Protein AF-0000000070168403 (afdb_homodimer)

Sequence (326 aa):
MIKEARKVIAIVMDIFTDVDIFKEIVEASTRGISVYLLLDESNFSHFLKMTEKQGCQVQRLRNMRVRTVKGQDYFSKSGAKFHGKMEQKFLLVDCKKVMYGTYSFMWSFEKANLSMVQIITGQLVESFDEEFRTLNPSAKDGWPKFSPAQPKASRGANKASLQMIKEARKVIAIVMDIFTDVDIFKEIVEASTRGISVYLLLDESNFSHFLKMTEKQGCQVQRLRNMRVRTVKGQDYFSKSGAKFHGKMEQKFLLVDCKKVMYGTYSFMWSFEKANLSMVQIITGQLVESFDEEFRTLNPSAKDGWPKFSPAQPKASRGANKASLQ

InterPro domains:
  IPR012461 Scaffolding anchor of CK1 domain [PF07894] (1-136)
  IPR050944 Family with sequence similarity 83 (FAM83) [PTHR16181] (1-135)

Radius of gyration: 23.11 Å; Cα contacts (8 Å, |Δi|>4): 594; chains: 2; bounding box: 69×57×54 Å

Secondary structure (DSSP, 8-state):
-GGG-SSEEEEEES-B--HHHHHHHHHHHHTT-EEEEEEEGGGHHHHHHHHHHTT--GGG-TTEEEEEE---EEE-TT--EEE--B---EEEETTTEEEEES--BSHHHHHT-B--EEEEESTTHHHHHHHHHHH-GGGGGTS--------------------/-GGG-SSEEEEEES-B--HHHHHHHHHHHHTT-EEEEEEEGGGHHHHHHHHHHTT--GGG-TTEEEEEE---EEE-TT--EEE--B---EEEETTTEEEEES--BSHHHHHT-B--EEEEESTTHHHHHHHHHHH-GGGGGTS--------------------

Structure (mmCIF, N/CA/C/O backbone):
data_AF-0000000070168403-model_v1
#
loop_
_entity.id
_entity.type
_entity.pdbx_description
1 polymer 'Protein FAM83B'
#
loop_
_atom_site.group_PDB
_atom_site.id
_atom_site.type_symbol
_atom_site.label_atom_id
_atom_site.label_alt_id
_atom_site.label_comp_id
_atom_site.label_asym_id
_atom_site.label_entity_id
_atom_site.label_seq_id
_atom_site.pdbx_PDB_ins_code
_atom_site.Cartn_x
_atom_site.Cartn_y
_atom_site.Cartn_z
_atom_site.occupancy
_atom_site.B_iso_or_equiv
_atom_site.auth_seq_id
_atom_site.auth_comp_id
_atom_site.auth_asym_id
_atom_site.auth_atom_id
_atom_site.pdbx_PDB_model_num
ATOM 1 N N . MET A 1 1 ? 9.852 -8.086 -15.859 1 92.44 1 MET A N 1
ATOM 2 C CA . MET A 1 1 ? 10.297 -8.578 -14.562 1 92.44 1 MET A CA 1
ATOM 3 C C . MET A 1 1 ? 9.945 -10.047 -14.383 1 92.44 1 MET A C 1
ATOM 5 O O . MET A 1 1 ? 10.82 -10.914 -14.469 1 92.44 1 MET A O 1
ATOM 9 N N . ILE A 1 2 ? 8.719 -10.422 -14.602 1 97.31 2 ILE A N 1
ATOM 10 C CA . ILE A 1 2 ? 8.266 -11.789 -14.398 1 97.31 2 ILE A CA 1
ATOM 11 C C . ILE A 1 2 ? 8.805 -12.68 -15.516 1 97.31 2 ILE A C 1
ATOM 13 O O . ILE A 1 2 ? 9.305 -13.781 -15.258 1 97.31 2 ILE A O 1
ATOM 17 N N . LYS A 1 3 ? 8.852 -12.156 -16.672 1 96.75 3 LYS A N 1
ATOM 18 C CA . LYS A 1 3 ? 9.273 -12.914 -17.844 1 96.75 3 LYS A CA 1
ATOM 19 C C . LYS A 1 3 ? 10.766 -13.234 -17.781 1 96.75 3 LYS A C 1
ATOM 21 O O . LYS A 1 3 ? 11.219 -14.227 -18.359 1 96.75 3 LYS A O 1
ATOM 26 N N . GLU A 1 4 ? 11.461 -12.469 -17.078 1 96.62 4 GLU A N 1
ATOM 27 C CA . GLU A 1 4 ? 12.914 -12.617 -17.047 1 96.62 4 GLU A CA 1
ATOM 28 C C . GLU A 1 4 ? 13.352 -13.531 -15.898 1 96.62 4 GLU A C 1
ATOM 30 O O . GLU A 1 4 ? 14.539 -13.844 -15.766 1 96.62 4 GLU A O 1
ATOM 35 N N . ALA A 1 5 ? 12.453 -13.891 -15.125 1 98.19 5 ALA A N 1
ATOM 36 C CA . ALA A 1 5 ? 12.773 -14.75 -13.984 1 98.19 5 ALA A CA 1
ATOM 37 C C . ALA A 1 5 ? 13.461 -16.031 -14.445 1 98.19 5 ALA A C 1
ATOM 39 O O . ALA A 1 5 ? 13.078 -16.625 -15.469 1 98.19 5 ALA A O 1
ATOM 40 N N . ARG A 1 6 ? 14.438 -16.594 -13.578 1 97.88 6 ARG A N 1
ATOM 41 C CA . ARG A 1 6 ? 15.211 -17.75 -13.969 1 97.88 6 ARG A CA 1
ATOM 42 C C . ARG A 1 6 ? 15.031 -18.891 -12.969 1 97.88 6 ARG A C 1
ATOM 44 O O . ARG A 1 6 ? 15.133 -20.062 -13.336 1 97.88 6 ARG A O 1
ATOM 51 N N . LYS A 1 7 ? 14.789 -18.547 -11.766 1 97.38 7 LYS A N 1
ATOM 52 C CA . LYS A 1 7 ? 14.727 -19.609 -10.773 1 97.38 7 LYS A CA 1
ATOM 53 C C . LYS A 1 7 ? 13.453 -19.516 -9.945 1 97.38 7 LYS A C 1
ATOM 55 O O . LYS A 1 7 ? 12.742 -20.516 -9.766 1 97.38 7 LYS A O 1
ATOM 60 N N . VAL A 1 8 ? 13.188 -18.312 -9.352 1 97.44 8 VAL A N 1
ATOM 61 C CA . VAL A 1 8 ? 12.102 -18.25 -8.383 1 97.44 8 VAL A CA 1
ATOM 62 C C . VAL A 1 8 ? 11.375 -16.906 -8.508 1 97.44 8 VAL A C 1
ATOM 64 O O . VAL A 1 8 ? 12.008 -15.867 -8.711 1 97.44 8 VAL A O 1
ATOM 67 N N . ILE A 1 9 ? 10.062 -16.922 -8.422 1 98.19 9 ILE A N 1
ATOM 68 C CA . ILE A 1 9 ? 9.188 -15.766 -8.258 1 98.19 9 ILE A CA 1
ATOM 69 C C . ILE A 1 9 ? 8.414 -15.883 -6.949 1 98.19 9 ILE A C 1
ATOM 71 O O . ILE A 1 9 ? 7.754 -16.891 -6.699 1 98.19 9 ILE A O 1
ATOM 75 N N . ALA A 1 10 ? 8.578 -14.922 -6.102 1 97.62 10 ALA A N 1
ATOM 76 C CA . ALA A 1 10 ? 7.801 -14.859 -4.863 1 97.62 10 ALA A CA 1
ATOM 77 C C . ALA A 1 10 ? 6.93 -13.602 -4.832 1 97.62 10 ALA A C 1
ATOM 79 O O . ALA A 1 10 ? 7.418 -12.492 -5.043 1 97.62 10 ALA A O 1
ATOM 80 N N . ILE A 1 11 ? 5.652 -13.828 -4.566 1 98.56 11 ILE A N 1
ATOM 81 C CA . ILE A 1 11 ? 4.707 -12.719 -4.574 1 98.56 11 ILE A CA 1
ATOM 82 C C . ILE A 1 11 ? 3.949 -12.68 -3.25 1 98.56 11 ILE A C 1
ATOM 84 O O . ILE A 1 11 ? 3.439 -13.703 -2.789 1 98.56 11 ILE A O 1
ATOM 88 N N . VAL A 1 12 ? 3.92 -11.578 -2.621 1 98.69 12 VAL A N 1
ATOM 89 C CA . VAL A 1 12 ? 3.014 -11.242 -1.526 1 98.69 12 VAL A CA 1
ATOM 90 C C . VAL A 1 12 ? 2.025 -10.172 -1.981 1 98.69 12 VAL A C 1
ATOM 92 O O . VAL A 1 12 ? 2.43 -9.102 -2.439 1 98.69 12 VAL A O 1
ATOM 95 N N . MET A 1 13 ? 0.74 -10.508 -1.882 1 98.88 13 MET A N 1
ATOM 96 C CA . MET A 1 13 ? -0.224 -9.578 -2.473 1 98.88 13 MET A CA 1
ATOM 97 C C . MET A 1 13 ? -1.545 -9.609 -1.711 1 98.88 13 MET A C 1
ATOM 99 O O . MET A 1 13 ? -2.047 -10.688 -1.374 1 98.88 13 MET A O 1
ATOM 103 N N . ASP A 1 14 ? -2.113 -8.438 -1.511 1 98.88 14 ASP A N 1
ATOM 104 C CA . ASP A 1 14 ? -3.377 -8.344 -0.784 1 98.88 14 ASP A CA 1
ATOM 105 C C . ASP A 1 14 ? -4.543 -8.82 -1.644 1 98.88 14 ASP A C 1
ATOM 107 O O . ASP A 1 14 ? -5.43 -9.531 -1.159 1 98.88 14 ASP A O 1
ATOM 111 N N . ILE A 1 15 ? -4.578 -8.359 -2.832 1 98.88 15 ILE A N 1
ATOM 112 C CA . ILE A 1 15 ? -5.582 -8.781 -3.801 1 98.88 15 ILE A CA 1
ATOM 113 C C . ILE A 1 15 ? -4.906 -9.141 -5.121 1 98.88 15 ILE A C 1
ATOM 115 O O . ILE A 1 15 ? -4.062 -8.391 -5.621 1 98.88 15 ILE A O 1
ATOM 119 N N . PHE A 1 16 ? -5.258 -10.289 -5.691 1 98.88 16 PHE A N 1
ATOM 120 C CA . PHE A 1 16 ? -4.723 -10.742 -6.973 1 98.88 16 PHE A CA 1
ATOM 121 C C . PHE A 1 16 ? -5.84 -11.25 -7.871 1 98.88 16 PHE A C 1
ATOM 123 O O . PHE A 1 16 ? -6.25 -12.414 -7.762 1 98.88 16 PHE A O 1
ATOM 130 N N . THR A 1 17 ? -6.27 -10.367 -8.758 1 98.88 17 THR A N 1
ATOM 131 C CA . THR A 1 17 ? -7.32 -10.75 -9.695 1 98.88 17 THR A CA 1
ATOM 132 C C . THR A 1 17 ? -6.953 -10.336 -11.117 1 98.88 17 THR A C 1
ATOM 134 O O . THR A 1 17 ? -7.777 -10.43 -12.023 1 98.88 17 THR A O 1
ATOM 137 N N . ASP A 1 18 ? -5.758 -9.852 -11.32 1 98.75 18 ASP A N 1
ATOM 138 C CA . ASP A 1 18 ? -5.328 -9.438 -12.656 1 98.75 18 ASP A CA 1
ATOM 139 C C . ASP A 1 18 ? -5.012 -10.648 -13.531 1 98.75 18 ASP A C 1
ATOM 141 O O . ASP A 1 18 ? -4.012 -11.336 -13.312 1 98.75 18 ASP A O 1
ATOM 145 N N . VAL A 1 19 ? -5.742 -10.805 -14.516 1 98.56 19 VAL A N 1
ATOM 146 C CA . VAL A 1 19 ? -5.66 -11.992 -15.352 1 98.56 19 VAL A CA 1
ATOM 147 C C . VAL A 1 19 ? -4.355 -11.984 -16.141 1 98.56 19 VAL A C 1
ATOM 149 O O . VAL A 1 19 ? -3.74 -13.031 -16.359 1 98.56 19 VAL A O 1
ATOM 152 N N . ASP A 1 20 ? -3.939 -10.844 -16.609 1 98.25 20 ASP A N 1
ATOM 153 C CA . ASP A 1 20 ? -2.723 -10.766 -17.406 1 98.25 20 ASP A CA 1
ATOM 154 C C . ASP A 1 20 ? -1.493 -11.141 -16.578 1 98.25 20 ASP A C 1
ATOM 156 O O . ASP A 1 20 ? -0.632 -11.891 -17.047 1 98.25 20 ASP A O 1
ATOM 160 N N . ILE A 1 21 ? -1.433 -10.648 -15.367 1 98.56 21 ILE A N 1
ATOM 161 C CA . ILE A 1 21 ? -0.323 -11 -14.484 1 98.56 21 ILE A CA 1
ATOM 162 C C . ILE A 1 21 ? -0.375 -12.484 -14.148 1 98.56 21 ILE A C 1
ATOM 164 O O . ILE A 1 21 ? 0.659 -13.156 -14.117 1 98.56 21 ILE A O 1
ATOM 168 N N . PHE A 1 22 ? -1.569 -13 -13.938 1 98.81 22 PHE A N 1
ATOM 169 C CA . PHE A 1 22 ? -1.743 -14.414 -13.625 1 98.81 22 PHE A CA 1
ATOM 170 C C . PHE A 1 22 ? -1.226 -15.281 -14.758 1 98.81 22 PHE A C 1
ATOM 172 O O . PHE A 1 22 ? -0.486 -16.234 -14.531 1 98.81 22 PHE A O 1
ATOM 179 N N . LYS A 1 23 ? -1.552 -14.891 -15.961 1 98.44 23 LYS A N 1
ATOM 180 C CA . LYS A 1 23 ? -1.087 -15.648 -17.109 1 98.44 23 LYS A CA 1
ATOM 181 C C . LYS A 1 23 ? 0.437 -15.633 -17.203 1 98.44 23 LYS A C 1
ATOM 183 O O . LYS A 1 23 ? 1.053 -16.625 -17.594 1 98.44 23 LYS A O 1
ATOM 188 N N . GLU A 1 24 ? 1.01 -14.562 -16.859 1 98.56 24 GLU A N 1
ATOM 189 C CA . GLU A 1 24 ? 2.465 -14.453 -16.891 1 98.56 24 GLU A CA 1
ATOM 190 C C . GLU A 1 24 ? 3.121 -15.398 -15.898 1 98.56 24 GLU A C 1
ATOM 192 O O . GLU A 1 24 ? 4.121 -16.047 -16.203 1 98.56 24 GLU A O 1
ATOM 197 N N . ILE A 1 25 ? 2.523 -15.477 -14.695 1 98.44 25 ILE A N 1
ATOM 198 C CA . ILE A 1 25 ? 3.189 -16.312 -13.711 1 98.44 25 ILE A CA 1
ATOM 199 C C . ILE A 1 25 ? 2.9 -17.781 -14 1 98.44 25 ILE A C 1
ATOM 201 O O . ILE A 1 25 ? 3.715 -18.656 -13.688 1 98.44 25 ILE A O 1
ATOM 205 N N . VAL A 1 26 ? 1.78 -18.094 -14.602 1 98.31 26 VAL A N 1
ATOM 206 C CA . VAL A 1 26 ? 1.498 -19.453 -15.031 1 98.31 26 VAL A CA 1
ATOM 207 C C . VAL A 1 26 ? 2.494 -19.875 -16.109 1 98.31 26 VAL A C 1
ATOM 209 O O . VAL A 1 26 ? 3.047 -20.969 -16.062 1 98.31 26 VAL A O 1
ATOM 212 N N . GLU A 1 27 ? 2.676 -18.984 -17 1 98.06 27 GLU A N 1
ATOM 213 C CA . GLU A 1 27 ? 3.654 -19.25 -18.047 1 98.06 27 GLU A CA 1
ATOM 214 C C . GLU A 1 27 ? 5.043 -19.484 -17.453 1 98.06 27 GLU A C 1
ATOM 216 O O . GLU A 1 27 ? 5.754 -20.406 -17.875 1 98.06 27 GLU A O 1
ATOM 221 N N . ALA A 1 28 ? 5.441 -18.625 -16.547 1 98.38 28 ALA A N 1
ATOM 222 C CA . ALA A 1 28 ? 6.73 -18.812 -15.891 1 98.38 28 ALA A CA 1
ATOM 223 C C . ALA A 1 28 ? 6.805 -20.188 -15.211 1 98.38 28 ALA A C 1
ATOM 225 O O . ALA A 1 28 ? 7.82 -20.875 -15.312 1 98.38 28 ALA A O 1
ATOM 226 N N . SER A 1 29 ? 5.773 -20.531 -14.586 1 97.75 29 SER A N 1
ATOM 227 C CA . SER A 1 29 ? 5.715 -21.828 -13.914 1 97.75 29 SER A CA 1
ATOM 228 C C . SER A 1 29 ? 5.895 -22.969 -14.914 1 97.75 29 SER A C 1
ATOM 230 O O . SER A 1 29 ? 6.617 -23.922 -14.641 1 97.75 29 SER A O 1
ATOM 232 N N . THR A 1 30 ? 5.285 -22.844 -16 1 96.06 30 THR A N 1
ATOM 233 C CA . THR A 1 30 ? 5.348 -23.875 -17.047 1 96.06 30 THR A CA 1
ATOM 234 C C . THR A 1 30 ? 6.758 -23.984 -17.609 1 96.06 30 THR A C 1
ATOM 236 O O . THR A 1 30 ? 7.18 -25.062 -18.016 1 96.06 30 THR A O 1
ATOM 239 N N . ARG A 1 31 ? 7.461 -22.938 -17.531 1 96.56 31 ARG A N 1
ATOM 240 C CA . ARG A 1 31 ? 8.844 -22.922 -18 1 96.56 31 ARG A CA 1
ATOM 241 C C . ARG A 1 31 ? 9.781 -23.516 -16.953 1 96.56 31 ARG A C 1
ATOM 243 O O . ARG A 1 31 ? 10.984 -23.641 -17.188 1 96.56 31 ARG A O 1
ATOM 250 N N . GLY A 1 32 ? 9.273 -23.797 -15.82 1 97.19 32 GLY A N 1
ATOM 251 C CA . GLY A 1 32 ? 10.078 -24.453 -14.805 1 97.19 32 GLY A CA 1
ATOM 252 C C . GLY A 1 32 ? 10.484 -23.531 -13.664 1 97.19 32 GLY A C 1
ATOM 253 O O . GLY A 1 32 ? 11.258 -23.922 -12.789 1 97.19 32 GLY A O 1
ATOM 254 N N . ILE A 1 33 ? 9.984 -22.328 -13.703 1 98.12 33 ILE A N 1
ATOM 255 C CA . ILE A 1 33 ? 10.281 -21.375 -12.641 1 98.12 33 ILE A CA 1
ATOM 256 C C . ILE A 1 33 ? 9.398 -21.672 -11.43 1 98.12 33 ILE A C 1
ATOM 258 O O . ILE A 1 33 ? 8.195 -21.906 -11.57 1 98.12 33 ILE A O 1
ATOM 262 N N . SER A 1 34 ? 10.008 -21.734 -10.188 1 97.38 34 SER A N 1
ATOM 263 C CA . SER A 1 34 ? 9.219 -21.891 -8.977 1 97.38 34 SER A CA 1
ATOM 264 C C . SER A 1 34 ? 8.453 -20.609 -8.648 1 97.38 34 SER A C 1
ATOM 266 O O . SER A 1 34 ? 9.047 -19.531 -8.594 1 97.38 34 SER A O 1
ATOM 268 N N . VAL A 1 35 ? 7.156 -20.734 -8.461 1 97.81 35 VAL A N 1
ATOM 269 C CA . VAL A 1 35 ? 6.316 -19.578 -8.164 1 97.81 35 VAL A CA 1
ATOM 270 C C . VAL A 1 35 ? 5.645 -19.766 -6.805 1 97.81 35 VAL A C 1
ATOM 272 O O . VAL A 1 35 ? 4.945 -20.75 -6.582 1 97.81 35 VAL A O 1
ATOM 275 N N . TYR A 1 36 ? 5.906 -18.812 -5.926 1 96.69 36 TYR A N 1
ATOM 276 C CA . TYR A 1 36 ? 5.301 -18.828 -4.598 1 96.69 36 TYR A CA 1
ATOM 277 C C . TYR A 1 36 ? 4.402 -17.609 -4.391 1 96.69 36 TYR A C 1
ATOM 279 O O . TYR A 1 36 ? 4.84 -16.469 -4.559 1 96.69 36 TYR A O 1
ATOM 287 N N . LEU A 1 37 ? 3.191 -17.922 -4.031 1 97.88 37 LEU A N 1
ATOM 288 C CA . LEU A 1 37 ? 2.223 -16.859 -3.791 1 97.88 37 LEU A CA 1
ATOM 289 C C . LEU A 1 37 ? 1.756 -16.859 -2.34 1 97.88 37 LEU A C 1
ATOM 291 O O . LEU A 1 37 ? 1.284 -17.891 -1.84 1 97.88 37 LEU A O 1
ATOM 295 N N . LEU A 1 38 ? 1.953 -15.766 -1.657 1 98.06 38 LEU A N 1
ATOM 296 C CA . LEU A 1 38 ? 1.308 -15.492 -0.379 1 98.06 38 LEU A CA 1
ATOM 297 C C . LEU A 1 38 ? 0.214 -14.438 -0.542 1 98.06 38 LEU A C 1
ATOM 299 O O . LEU A 1 38 ? 0.502 -13.281 -0.849 1 98.06 38 LEU A O 1
ATOM 303 N N . LEU A 1 39 ? -1.038 -14.867 -0.281 1 98.56 39 LEU A N 1
ATOM 304 C CA . LEU A 1 39 ? -2.17 -13.984 -0.545 1 98.56 39 LEU A CA 1
ATOM 305 C C . LEU A 1 39 ? -2.982 -13.75 0.724 1 98.56 39 LEU A C 1
ATOM 307 O O . LEU A 1 39 ? -3.07 -14.625 1.583 1 98.56 39 LEU A O 1
ATOM 311 N N . ASP A 1 40 ? -3.572 -12.586 0.834 1 98.75 40 ASP A N 1
ATOM 312 C CA . ASP A 1 40 ? -4.453 -12.305 1.963 1 98.75 40 ASP A CA 1
ATOM 313 C C . ASP A 1 40 ? -5.617 -13.289 2.014 1 98.75 40 ASP A C 1
ATOM 315 O O . ASP A 1 40 ? -6.309 -13.492 1.015 1 98.75 40 ASP A O 1
ATOM 319 N N . GLU A 1 41 ? -5.848 -13.781 3.145 1 98.25 41 GLU A N 1
ATOM 320 C CA . GLU A 1 41 ? -6.887 -14.789 3.311 1 98.25 41 GLU A CA 1
ATOM 321 C C . GLU A 1 41 ? -8.266 -14.227 2.992 1 98.25 41 GLU A C 1
ATOM 323 O O . GLU A 1 41 ? -9.086 -14.891 2.361 1 98.25 41 GLU A O 1
ATOM 328 N N . SER A 1 42 ? -8.461 -13.039 3.379 1 98.31 42 SER A N 1
ATOM 329 C CA . SER A 1 42 ? -9.789 -12.453 3.268 1 98.31 42 SER A CA 1
ATOM 330 C C . SER A 1 42 ? -10.18 -12.234 1.808 1 98.31 42 SER A C 1
ATOM 332 O O . SER A 1 42 ? -11.359 -12.156 1.479 1 98.31 42 SER A O 1
ATOM 334 N N . ASN A 1 43 ? -9.195 -12.109 0.945 1 98.69 43 ASN A N 1
ATOM 335 C CA . ASN A 1 43 ? -9.477 -11.836 -0.46 1 98.69 43 ASN A CA 1
ATOM 336 C C . ASN A 1 43 ? -9.164 -13.047 -1.338 1 98.69 43 ASN A C 1
ATOM 338 O O . ASN A 1 43 ? -9.219 -12.953 -2.566 1 98.69 43 ASN A O 1
ATOM 342 N N . PHE A 1 44 ? -8.906 -14.172 -0.75 1 98.62 44 PHE A N 1
ATOM 343 C CA . PHE A 1 44 ? -8.43 -15.344 -1.479 1 98.62 44 PHE A CA 1
ATOM 344 C C . PHE A 1 44 ? -9.508 -15.875 -2.416 1 98.62 44 PHE A C 1
ATOM 346 O O . PHE A 1 44 ? -9.203 -16.359 -3.51 1 98.62 44 PHE A O 1
ATOM 353 N N . SER A 1 45 ? -10.727 -15.758 -2.031 1 98.75 45 SER A N 1
ATOM 354 C CA . SER A 1 45 ? -11.828 -16.266 -2.844 1 98.75 45 SER A CA 1
ATOM 355 C C . SER A 1 45 ? -11.883 -15.57 -4.199 1 98.75 45 SER A C 1
ATOM 357 O O . SER A 1 45 ? -12.242 -16.188 -5.207 1 98.75 45 SER A O 1
ATOM 359 N N . HIS A 1 46 ? -11.531 -14.273 -4.191 1 98.81 46 HIS A N 1
ATOM 360 C CA . HIS A 1 46 ? -11.508 -13.555 -5.457 1 98.81 46 HIS A CA 1
ATOM 361 C C . HIS A 1 46 ? -10.453 -14.125 -6.398 1 98.81 46 HIS A C 1
ATOM 363 O O . HIS A 1 46 ? -10.68 -14.219 -7.609 1 98.81 46 HIS A O 1
ATOM 369 N N . PHE A 1 47 ? -9.297 -14.5 -5.906 1 98.88 47 PHE A N 1
ATOM 370 C CA . PHE A 1 47 ? -8.242 -15.117 -6.691 1 98.88 47 PHE A CA 1
ATOM 371 C C . PHE A 1 47 ? -8.703 -16.453 -7.258 1 98.88 47 PHE A C 1
ATOM 373 O O . PHE A 1 47 ? -8.531 -16.734 -8.445 1 98.88 47 PHE A O 1
ATOM 380 N N . LEU A 1 48 ? -9.336 -17.266 -6.402 1 98.44 48 LEU A N 1
ATOM 381 C CA . LEU A 1 48 ? -9.812 -18.578 -6.832 1 98.44 48 LEU A CA 1
ATOM 382 C C . LEU A 1 48 ? -10.844 -18.438 -7.945 1 98.44 48 LEU A C 1
ATOM 384 O O . LEU A 1 48 ? -10.781 -19.156 -8.945 1 98.44 48 LEU A O 1
ATOM 388 N N . LYS A 1 49 ? -11.781 -17.547 -7.719 1 98.56 49 LYS A N 1
ATOM 389 C CA . LYS A 1 49 ? -12.805 -17.328 -8.734 1 98.56 49 LYS A CA 1
ATOM 390 C C . LYS A 1 49 ? -12.18 -16.906 -10.062 1 98.56 49 LYS A C 1
ATOM 392 O O . LYS A 1 49 ? -12.586 -17.375 -11.125 1 98.56 49 LYS A O 1
ATOM 397 N N . MET A 1 50 ? -11.227 -16.016 -9.992 1 98.56 50 MET A N 1
ATOM 398 C CA . MET A 1 50 ? -10.539 -15.562 -11.195 1 98.56 50 MET A CA 1
ATOM 399 C C . MET A 1 50 ? -9.836 -16.719 -11.898 1 98.56 50 MET A C 1
ATOM 401 O O . MET A 1 50 ? -9.969 -16.875 -13.109 1 98.56 50 MET A O 1
ATOM 405 N N . THR A 1 51 ? -9.07 -17.5 -11.172 1 98.5 51 THR A N 1
ATOM 406 C CA . THR A 1 51 ? -8.359 -18.625 -11.773 1 98.5 51 THR A CA 1
ATOM 407 C C . THR A 1 51 ? -9.336 -19.625 -12.391 1 98.5 51 THR A C 1
ATOM 409 O O . THR A 1 51 ? -9.078 -20.156 -13.469 1 98.5 51 THR A O 1
ATOM 412 N N . GLU A 1 52 ? -10.477 -19.859 -11.742 1 97.81 52 GLU A N 1
ATOM 413 C CA . GLU A 1 52 ? -11.508 -20.766 -12.258 1 97.81 52 GLU A CA 1
ATOM 414 C C . GLU A 1 52 ? -12.07 -20.25 -13.586 1 97.81 52 GLU A C 1
ATOM 416 O O . GLU A 1 52 ? -12.266 -21.031 -14.523 1 97.81 52 GLU A O 1
ATOM 421 N N . LYS A 1 53 ? -12.305 -19.031 -13.586 1 97.94 53 LYS A N 1
ATOM 422 C CA . LYS A 1 53 ? -12.82 -18.422 -14.812 1 97.94 53 LYS A CA 1
ATOM 423 C C . LYS A 1 53 ? -11.828 -18.594 -15.969 1 97.94 53 LYS A C 1
ATOM 425 O O . LYS A 1 53 ? -12.227 -18.641 -17.125 1 97.94 53 LYS A O 1
ATOM 430 N N . GLN A 1 54 ? -10.531 -18.656 -15.633 1 97.38 54 GLN A N 1
ATOM 431 C CA . GLN A 1 54 ? -9.5 -18.859 -16.641 1 97.38 54 GLN A CA 1
ATOM 432 C C . GLN A 1 54 ? -9.312 -20.344 -16.953 1 97.38 54 GLN A C 1
ATOM 434 O O . GLN A 1 54 ? -8.477 -20.719 -17.781 1 97.38 54 GLN A O 1
ATOM 439 N N . GLY A 1 55 ? -10.07 -21.188 -16.281 1 96.69 55 GLY A N 1
ATOM 440 C CA . GLY A 1 55 ? -9.961 -22.625 -16.484 1 96.69 55 GLY A CA 1
ATOM 441 C C . GLY A 1 55 ? -8.68 -23.203 -15.922 1 96.69 55 GLY A C 1
ATOM 442 O O . GLY A 1 55 ? -8.203 -24.25 -16.375 1 96.69 55 GLY A O 1
ATOM 443 N N . CYS A 1 56 ? -8.117 -22.531 -15.062 1 96.12 56 CYS A N 1
ATOM 444 C CA . CYS A 1 56 ? -6.836 -22.969 -14.508 1 96.12 56 CYS A CA 1
ATOM 445 C C . CYS A 1 56 ? -7.02 -23.578 -13.117 1 96.12 56 CYS A C 1
ATOM 447 O O . CYS A 1 56 ? -7.676 -22.984 -12.266 1 96.12 56 CYS A O 1
ATOM 449 N N . GLN A 1 57 ? -6.434 -24.766 -12.969 1 94.81 57 GLN A N 1
ATOM 450 C CA . GLN A 1 57 ? -6.328 -25.375 -11.648 1 94.81 57 GLN A CA 1
ATOM 451 C C . GLN A 1 57 ? -4.949 -25.156 -11.039 1 94.81 57 GLN A C 1
ATOM 453 O O . GLN A 1 57 ? -4.02 -25.922 -11.289 1 94.81 57 GLN A O 1
ATOM 458 N N . VAL A 1 58 ? -4.93 -24.219 -10.211 1 94.75 58 VAL A N 1
ATOM 459 C CA . VAL A 1 58 ? -3.646 -23.781 -9.68 1 94.75 58 VAL A CA 1
ATOM 460 C C . VAL A 1 58 ? -2.971 -24.922 -8.93 1 94.75 58 VAL A C 1
ATOM 462 O O . VAL A 1 58 ? -1.743 -25.047 -8.938 1 94.75 58 VAL A O 1
ATOM 465 N N . GLN A 1 59 ? -3.74 -25.812 -8.328 1 92.06 59 GLN A N 1
ATOM 466 C CA . GLN A 1 59 ? -3.221 -26.938 -7.551 1 92.06 59 GLN A CA 1
ATOM 467 C C . GLN A 1 59 ? -2.504 -27.938 -8.445 1 92.06 59 GLN A C 1
ATOM 469 O O . GLN A 1 59 ? -1.731 -28.766 -7.953 1 92.06 59 GLN A O 1
ATOM 474 N N . ARG A 1 60 ? -2.736 -27.875 -9.703 1 94 60 ARG A N 1
ATOM 475 C CA . ARG A 1 60 ? -2.146 -28.844 -10.633 1 94 60 ARG A CA 1
ATOM 476 C C . ARG A 1 60 ? -0.834 -28.312 -11.203 1 94 60 ARG A C 1
ATOM 478 O O . ARG A 1 60 ? -0.104 -29.047 -11.867 1 94 60 ARG A O 1
ATOM 485 N N . LEU A 1 61 ? -0.605 -27.062 -10.969 1 95.19 61 LEU A N 1
ATOM 486 C CA . LEU A 1 61 ? 0.67 -26.516 -11.406 1 95.19 61 LEU A CA 1
ATOM 487 C C . LEU A 1 61 ? 1.8 -26.938 -10.477 1 95.19 61 LEU A C 1
ATOM 489 O O . LEU A 1 61 ? 1.873 -26.5 -9.336 1 95.19 61 LEU A O 1
ATOM 493 N N . ARG A 1 62 ? 2.717 -27.75 -10.977 1 95.31 62 ARG A N 1
ATOM 494 C CA . ARG A 1 62 ? 3.738 -28.406 -10.164 1 95.31 62 ARG A CA 1
ATOM 495 C C . ARG A 1 62 ? 4.684 -27.391 -9.539 1 95.31 62 ARG A C 1
ATOM 497 O O . ARG A 1 62 ? 5.184 -27.594 -8.438 1 95.31 62 ARG A O 1
ATOM 504 N N . ASN A 1 63 ? 4.914 -26.328 -10.281 1 96.88 63 ASN A N 1
ATOM 505 C CA . ASN A 1 63 ? 5.93 -25.375 -9.836 1 96.88 63 ASN A CA 1
ATOM 506 C C . ASN A 1 63 ? 5.305 -24.156 -9.172 1 96.88 63 ASN A C 1
ATOM 508 O O . ASN A 1 63 ? 5.945 -23.109 -9.055 1 96.88 63 ASN A O 1
ATOM 512 N N . MET A 1 64 ? 4.039 -24.219 -8.766 1 96.94 64 MET A N 1
ATOM 513 C CA . MET A 1 64 ? 3.377 -23.078 -8.125 1 96.94 64 MET A CA 1
ATOM 514 C C . MET A 1 64 ? 2.775 -23.5 -6.785 1 96.94 64 MET A C 1
ATOM 516 O O . MET A 1 64 ? 2.111 -24.531 -6.688 1 96.94 64 MET A O 1
ATOM 520 N N . ARG A 1 65 ? 3.08 -22.719 -5.797 1 95.38 65 ARG A N 1
ATOM 521 C CA . ARG A 1 65 ? 2.492 -22.891 -4.473 1 95.38 65 ARG A CA 1
ATOM 522 C C . ARG A 1 65 ? 1.79 -21.625 -4.012 1 95.38 65 ARG A C 1
ATOM 524 O O . ARG A 1 65 ? 2.334 -20.516 -4.145 1 95.38 65 ARG A O 1
ATOM 531 N N . VAL A 1 66 ? 0.617 -21.828 -3.523 1 96.81 66 VAL A N 1
ATOM 532 C CA . VAL A 1 66 ? -0.194 -20.703 -3.062 1 96.81 66 VAL A CA 1
ATOM 533 C C . VAL A 1 66 ? -0.59 -20.922 -1.603 1 96.81 66 VAL A C 1
ATOM 535 O O . VAL A 1 66 ? -1.087 -21.984 -1.238 1 96.81 66 VAL A O 1
ATOM 538 N N . ARG A 1 67 ? -0.339 -19.922 -0.786 1 96.12 67 ARG A N 1
ATOM 539 C CA . ARG A 1 67 ? -0.789 -19.938 0.603 1 96.12 67 ARG A CA 1
ATOM 540 C C . ARG A 1 67 ? -1.488 -18.641 0.962 1 96.12 67 ARG A C 1
ATOM 542 O O . ARG A 1 67 ? -1.251 -17.609 0.331 1 96.12 67 ARG A O 1
ATOM 549 N N . THR A 1 68 ? -2.281 -18.734 1.981 1 97.38 68 THR A N 1
ATOM 550 C CA . THR A 1 68 ? -2.947 -17.531 2.473 1 97.38 68 THR A CA 1
ATOM 551 C C . THR A 1 68 ? -2.338 -17.078 3.795 1 97.38 68 THR A C 1
ATOM 553 O O . THR A 1 68 ? -1.771 -17.891 4.535 1 97.38 68 THR A O 1
ATOM 556 N N . VAL A 1 69 ? -2.371 -15.859 4.023 1 97.69 69 VAL A N 1
ATOM 557 C CA . VAL A 1 69 ? -1.866 -15.25 5.25 1 97.69 69 VAL A CA 1
ATOM 558 C C . VAL A 1 69 ? -2.945 -14.367 5.875 1 97.69 69 VAL A C 1
ATOM 560 O O . VAL A 1 69 ? -3.654 -13.648 5.164 1 97.69 69 VAL A O 1
ATOM 563 N N . LYS A 1 70 ? -3.049 -14.453 7.168 1 97.25 70 LYS A N 1
ATOM 564 C CA . LYS A 1 70 ? -3.932 -13.602 7.957 1 97.25 70 LYS A CA 1
ATOM 565 C C . LYS A 1 70 ? -3.133 -12.602 8.789 1 97.25 70 LYS A C 1
ATOM 567 O O . LYS A 1 70 ? -1.974 -12.859 9.125 1 97.25 70 LYS A O 1
ATOM 572 N N . GLY A 1 71 ? -3.791 -11.438 9.086 1 97.38 71 GLY A N 1
ATOM 573 C CA . GLY A 1 71 ? -3.225 -10.57 10.109 1 97.38 71 GLY A CA 1
ATOM 574 C C . GLY A 1 71 ? -3.439 -11.094 11.523 1 97.38 71 GLY A C 1
ATOM 575 O O . GLY A 1 71 ? -3.738 -12.273 11.711 1 97.38 71 GLY A O 1
ATOM 576 N N . GLN A 1 72 ? -3.199 -10.211 12.453 1 96.56 72 GLN A N 1
ATOM 577 C CA . GLN A 1 72 ? -3.283 -10.562 13.859 1 96.56 72 GLN A CA 1
ATOM 578 C C . GLN A 1 72 ? -4.734 -10.734 14.305 1 96.56 72 GLN A C 1
ATOM 580 O O . GLN A 1 72 ? -5.625 -10.039 13.805 1 96.56 72 GLN A O 1
ATOM 585 N N . ASP A 1 73 ? -4.859 -11.609 15.281 1 96.31 73 ASP A N 1
ATOM 586 C CA . ASP A 1 73 ? -6.184 -11.781 15.875 1 96.31 73 ASP A CA 1
ATOM 587 C C . ASP A 1 73 ? -6.555 -10.586 16.75 1 96.31 73 ASP A C 1
ATOM 589 O O . ASP A 1 73 ? -5.688 -9.977 17.391 1 96.31 73 ASP A O 1
ATOM 593 N N . TYR A 1 74 ? -7.789 -10.258 16.672 1 94.12 74 TYR A N 1
ATOM 594 C CA . TYR A 1 74 ? -8.344 -9.266 17.578 1 94.12 74 TYR A CA 1
ATOM 595 C C . TYR A 1 74 ? -9.789 -9.609 17.938 1 94.12 74 TYR A C 1
ATOM 597 O O . TYR A 1 74 ? -10.398 -10.484 17.328 1 94.12 74 TYR A O 1
ATOM 605 N N . PHE A 1 75 ? -10.305 -9.047 19.062 1 92.62 75 PHE A N 1
ATOM 606 C CA . PHE A 1 75 ? -11.633 -9.359 19.562 1 92.62 75 PHE A CA 1
ATOM 607 C C . PHE A 1 75 ? -12.539 -8.133 19.484 1 92.62 75 PHE A C 1
ATOM 609 O O . PHE A 1 75 ? -12.102 -7.016 19.766 1 92.62 75 PHE A O 1
ATOM 616 N N . SER A 1 76 ? -13.727 -8.484 19.047 1 89.62 76 SER A N 1
ATOM 617 C CA . SER A 1 76 ? -14.727 -7.418 19.062 1 89.62 76 SER A CA 1
ATOM 618 C C . SER A 1 76 ? -15.234 -7.172 20.484 1 89.62 76 SER A C 1
ATOM 620 O O . SER A 1 76 ? -14.859 -7.879 21.422 1 89.62 76 SER A O 1
ATOM 622 N N . LYS A 1 77 ? -16.031 -6.059 20.531 1 88.38 77 LYS A N 1
ATOM 623 C CA . LYS A 1 77 ? -16.625 -5.734 21.812 1 88.38 77 LYS A CA 1
ATOM 624 C C . LYS A 1 77 ? -17.516 -6.875 22.312 1 88.38 77 LYS A C 1
ATOM 626 O O . LYS A 1 77 ? -17.609 -7.117 23.516 1 88.38 77 LYS A O 1
ATOM 631 N N . SER A 1 78 ? -18.141 -7.652 21.406 1 93.25 78 SER A N 1
ATOM 632 C CA . SER A 1 78 ? -19.016 -8.758 21.75 1 93.25 78 SER A CA 1
ATOM 633 C C . SER A 1 78 ? -18.234 -10.023 22.047 1 93.25 78 SER A C 1
ATOM 635 O O . SER A 1 78 ? -18.797 -11.055 22.422 1 93.25 78 SER A O 1
ATOM 637 N N . GLY A 1 79 ? -16.906 -9.992 21.844 1 91.5 79 GLY A N 1
ATOM 638 C CA . GLY A 1 79 ? -16.062 -11.133 22.141 1 91.5 79 GLY A CA 1
ATOM 639 C C . GLY A 1 79 ? -15.773 -12 20.922 1 91.5 79 GLY A C 1
ATOM 640 O O . GLY A 1 79 ? -15.031 -12.984 21.016 1 91.5 79 GLY A O 1
ATOM 641 N N . ALA A 1 80 ? -16.359 -11.609 19.828 1 93.94 80 ALA A N 1
ATOM 642 C CA . ALA A 1 80 ? -16.109 -12.367 18.609 1 93.94 80 ALA A CA 1
ATOM 643 C C . ALA A 1 80 ? -14.664 -12.195 18.141 1 93.94 80 ALA A C 1
ATOM 645 O O . ALA A 1 80 ? -14.117 -11.086 18.188 1 93.94 80 ALA A O 1
ATOM 646 N N . LYS A 1 81 ? -14.07 -13.258 17.734 1 94.88 81 LYS A N 1
ATOM 647 C CA . LYS A 1 81 ? -12.688 -13.25 17.266 1 94.88 81 LYS A CA 1
ATOM 648 C C . LYS A 1 81 ? -12.602 -12.906 15.789 1 94.88 81 LYS A C 1
ATOM 650 O O . LYS A 1 81 ? -13.344 -13.469 14.977 1 94.88 81 LYS A O 1
ATOM 655 N N . PHE A 1 82 ? -11.727 -11.93 15.438 1 94.38 82 PHE A N 1
ATOM 656 C CA . PHE A 1 82 ? -11.438 -11.508 14.07 1 94.38 82 PHE A CA 1
ATOM 657 C C . PHE A 1 82 ? -9.938 -11.469 13.82 1 94.38 82 PHE A C 1
ATOM 659 O O . PHE A 1 82 ? -9.141 -11.562 14.75 1 94.38 82 PHE A O 1
ATOM 666 N N . HIS A 1 83 ? -9.578 -11.484 12.641 1 97.19 83 HIS A N 1
ATOM 667 C CA . HIS A 1 83 ? -8.164 -11.305 12.32 1 97.19 83 HIS A CA 1
ATOM 668 C C . HIS A 1 83 ? -7.957 -10.141 11.359 1 97.19 83 HIS A C 1
ATOM 670 O O . HIS A 1 83 ? -8.867 -9.781 10.602 1 97.19 83 HIS A O 1
ATOM 676 N N . GLY A 1 84 ? -6.816 -9.617 11.43 1 98.06 84 GLY A N 1
ATOM 677 C CA . GLY A 1 84 ? -6.445 -8.586 10.477 1 98.06 84 GLY A CA 1
ATOM 678 C C . GLY A 1 84 ? -6.156 -9.125 9.094 1 98.06 84 GLY A C 1
ATOM 679 O O . GLY A 1 84 ? -6.254 -10.336 8.859 1 98.06 84 GLY A O 1
ATOM 680 N N . LYS A 1 85 ? -5.879 -8.227 8.227 1 98.62 85 LYS A N 1
ATOM 681 C CA . LYS A 1 85 ? -5.578 -8.562 6.84 1 98.62 85 LYS A CA 1
ATOM 682 C C . LYS A 1 85 ? -4.074 -8.516 6.578 1 98.62 85 LYS A C 1
ATOM 684 O O . LYS A 1 85 ? -3.322 -7.918 7.348 1 98.62 85 LYS A O 1
ATOM 689 N N . MET A 1 86 ? -3.627 -9.25 5.617 1 98.56 86 MET A N 1
ATOM 690 C CA . MET A 1 86 ? -2.289 -9.078 5.062 1 98.56 86 MET A CA 1
ATOM 691 C C . MET A 1 86 ? -2.293 -8.047 3.939 1 98.56 86 MET A C 1
ATOM 693 O O . MET A 1 86 ? -2.818 -8.305 2.855 1 98.56 86 MET A O 1
ATOM 697 N N . GLU A 1 87 ? -1.645 -6.852 4.215 1 98.75 87 GLU A N 1
ATOM 698 C CA . GLU A 1 87 ? -1.721 -5.707 3.312 1 98.75 87 GLU A CA 1
ATOM 699 C C . GLU A 1 87 ? -0.379 -5.453 2.633 1 98.75 87 GLU A C 1
ATOM 701 O O . GLU A 1 87 ? -0.199 -4.43 1.967 1 98.75 87 GLU A O 1
ATOM 706 N N . GLN A 1 88 ? 0.555 -6.316 2.809 1 98.44 88 GLN A N 1
ATOM 707 C CA . GLN A 1 88 ? 1.84 -6.172 2.133 1 98.44 88 GLN A CA 1
ATOM 708 C C . GLN A 1 88 ? 1.729 -6.531 0.655 1 98.44 88 GLN A C 1
ATOM 710 O O . GLN A 1 88 ? 0.876 -7.332 0.268 1 98.44 88 GLN A O 1
ATOM 715 N N . LYS A 1 89 ? 2.561 -5.891 -0.129 1 98.69 89 LYS A N 1
ATOM 716 C CA . LYS A 1 89 ? 2.568 -6.059 -1.579 1 98.69 89 LYS A CA 1
ATOM 717 C C . LYS A 1 89 ? 3.992 -6.023 -2.129 1 98.69 89 LYS A C 1
ATOM 719 O O . LYS A 1 89 ? 4.617 -4.965 -2.176 1 98.69 89 LYS A O 1
ATOM 724 N N . PHE A 1 90 ? 4.469 -7.129 -2.611 1 98.5 90 PHE A N 1
ATOM 725 C CA . PHE A 1 90 ? 5.746 -7.086 -3.314 1 98.5 90 PHE A CA 1
ATOM 726 C C . PHE A 1 90 ? 5.941 -8.336 -4.16 1 98.5 90 PHE A C 1
ATOM 728 O O . PHE A 1 90 ? 5.281 -9.352 -3.939 1 98.5 90 PHE A O 1
ATOM 735 N N . LEU A 1 91 ? 6.754 -8.234 -5.148 1 98.62 91 LEU A N 1
ATOM 736 C CA . LEU A 1 91 ? 7.191 -9.266 -6.082 1 98.62 91 LEU A CA 1
ATOM 737 C C . LEU A 1 91 ? 8.711 -9.391 -6.078 1 98.62 91 LEU A C 1
ATOM 739 O O . LEU A 1 91 ? 9.422 -8.422 -6.344 1 98.62 91 LEU A O 1
ATOM 743 N N . LEU A 1 92 ? 9.148 -10.539 -5.672 1 98 92 LEU A N 1
ATOM 744 C CA . LEU A 1 92 ? 10.57 -10.852 -5.621 1 98 92 LEU A CA 1
ATOM 745 C C . LEU A 1 92 ? 10.945 -11.852 -6.711 1 98 92 LEU A C 1
ATOM 747 O O . LEU A 1 92 ? 10.328 -12.906 -6.836 1 98 92 LEU A O 1
ATOM 751 N N . VAL A 1 93 ? 11.969 -11.492 -7.516 1 98.12 93 VAL A N 1
ATOM 752 C CA . VAL A 1 93 ? 12.414 -12.359 -8.602 1 98.12 93 VAL A CA 1
ATOM 753 C C . VAL A 1 93 ? 13.867 -12.766 -8.383 1 98.12 93 VAL A C 1
ATOM 755 O O . VAL A 1 93 ? 14.75 -11.906 -8.297 1 98.12 93 VAL A O 1
ATOM 758 N N . ASP A 1 94 ? 14.148 -14 -8.219 1 96.69 94 ASP A N 1
ATOM 759 C CA . ASP A 1 94 ? 15.461 -14.641 -8.156 1 96.69 94 ASP A CA 1
ATOM 760 C C . ASP A 1 94 ? 16.281 -14.086 -6.996 1 96.69 94 ASP A C 1
ATOM 762 O O . ASP A 1 94 ? 17.516 -14.047 -7.07 1 96.69 94 ASP A O 1
ATOM 766 N N . CYS A 1 95 ? 15.602 -13.523 -6.047 1 94 95 CYS A N 1
ATOM 767 C CA . CYS A 1 95 ? 16.25 -12.93 -4.875 1 94 95 CYS A CA 1
ATOM 768 C C . CYS A 1 95 ? 17.203 -11.82 -5.285 1 94 95 CYS A C 1
ATOM 770 O O . CYS A 1 95 ? 18.203 -11.578 -4.602 1 94 95 CYS A O 1
ATOM 772 N N . LYS A 1 96 ? 16.891 -11.258 -6.391 1 96.44 96 LYS A N 1
ATOM 773 C CA . LYS A 1 96 ? 17.797 -10.25 -6.926 1 96.44 96 LYS A CA 1
ATOM 774 C C . LYS A 1 96 ? 17.062 -8.93 -7.16 1 96.44 96 LYS A C 1
ATOM 776 O O . LYS A 1 96 ? 17.672 -7.859 -7.105 1 96.44 96 LYS A O 1
ATOM 781 N N . LYS A 1 97 ? 15.836 -9.016 -7.438 1 97.75 97 LYS A N 1
ATOM 782 C CA . LYS A 1 97 ? 15.039 -7.84 -7.781 1 97.75 97 LYS A CA 1
ATOM 783 C C . LYS A 1 97 ? 13.695 -7.855 -7.059 1 97.75 97 LYS A C 1
ATOM 785 O O . LYS A 1 97 ? 13.055 -8.906 -6.953 1 97.75 97 LYS A O 1
ATOM 790 N N . VAL A 1 98 ? 13.297 -6.676 -6.566 1 98.06 98 VAL A N 1
ATOM 791 C CA . VAL A 1 98 ? 12.008 -6.582 -5.891 1 98.06 98 VAL A CA 1
ATOM 792 C C . VAL A 1 98 ? 11.203 -5.422 -6.473 1 98.06 98 VAL A C 1
ATOM 794 O O . VAL A 1 98 ? 11.742 -4.348 -6.727 1 98.06 98 VAL A O 1
ATOM 797 N N . MET A 1 99 ? 9.969 -5.703 -6.758 1 98.19 99 MET A N 1
ATOM 798 C CA . MET A 1 99 ? 8.969 -4.676 -7.027 1 98.19 99 MET A CA 1
ATOM 799 C C . MET A 1 99 ? 8.016 -4.527 -5.848 1 98.19 99 MET A C 1
ATOM 801 O O . MET A 1 99 ? 7.434 -5.512 -5.387 1 98.19 99 MET A O 1
ATOM 805 N N . TYR A 1 100 ? 7.934 -3.314 -5.336 1 97.44 100 TYR A N 1
ATOM 806 C CA . TYR A 1 100 ? 7.047 -3.102 -4.195 1 97.44 100 TYR A CA 1
ATOM 807 C C . TYR A 1 100 ? 6.395 -1.725 -4.262 1 97.44 100 TYR A C 1
ATOM 809 O O . TYR A 1 100 ? 6.812 -0.873 -5.051 1 97.44 100 TYR A O 1
ATOM 817 N N . GLY A 1 101 ? 5.332 -1.525 -3.453 1 97.62 101 GLY A N 1
ATOM 818 C CA . GLY A 1 101 ? 4.578 -0.281 -3.414 1 97.62 101 GLY A CA 1
ATOM 819 C C . GLY A 1 101 ? 3.133 -0.47 -2.994 1 97.62 101 GLY A C 1
ATOM 820 O O . GLY A 1 101 ? 2.836 -1.295 -2.127 1 97.62 101 GLY A O 1
ATOM 821 N N . THR A 1 102 ? 2.287 0.391 -3.641 1 98.62 102 THR A N 1
ATOM 822 C CA . THR A 1 102 ? 0.885 0.361 -3.24 1 98.62 102 THR A CA 1
ATOM 823 C C . THR A 1 102 ? 0.013 -0.182 -4.367 1 98.62 102 THR A C 1
ATOM 825 O O . THR A 1 102 ? -1.207 0 -4.359 1 98.62 102 THR A O 1
ATOM 828 N N . TYR A 1 103 ? 0.655 -0.88 -5.312 1 98.56 103 TYR A N 1
ATOM 829 C CA . TYR A 1 103 ? -0.032 -1.433 -6.473 1 98.56 103 TYR A CA 1
ATOM 830 C C . TYR A 1 103 ? -0.537 -2.842 -6.188 1 98.56 103 TYR A C 1
ATOM 832 O O . TYR A 1 103 ? 0.258 -3.77 -6.02 1 98.56 103 TYR A O 1
ATOM 840 N N . SER A 1 104 ? -1.848 -3.035 -6.133 1 98.88 104 SER A N 1
ATOM 841 C CA . SER A 1 104 ? -2.43 -4.371 -6.027 1 98.88 104 SER A CA 1
ATOM 842 C C . SER A 1 104 ? -2.609 -5.004 -7.402 1 98.88 104 SER A C 1
ATOM 844 O O . SER A 1 104 ? -2.723 -4.301 -8.406 1 98.88 104 SER A O 1
ATOM 846 N N . PHE A 1 105 ? -2.604 -6.297 -7.484 1 98.81 105 PHE A N 1
ATOM 847 C CA . PHE A 1 105 ? -2.748 -6.984 -8.766 1 98.81 105 PHE A CA 1
ATOM 848 C C . PHE A 1 105 ? -4.215 -7.09 -9.156 1 98.81 105 PHE A C 1
ATOM 850 O O . PHE A 1 105 ? -4.785 -8.18 -9.156 1 98.81 105 PHE A O 1
ATOM 857 N N . MET A 1 106 ? -4.793 -5.938 -9.539 1 98.44 106 MET A N 1
ATOM 858 C CA . MET A 1 106 ? -6.172 -5.773 -9.984 1 98.44 106 MET A CA 1
ATOM 859 C C . MET A 1 106 ? -6.238 -4.898 -11.234 1 98.44 106 MET A C 1
ATOM 861 O O . MET A 1 106 ? -5.41 -4.004 -11.414 1 98.44 106 MET A O 1
ATOM 865 N N . TRP A 1 107 ? -7.27 -5.152 -11.969 1 96.88 107 TRP A N 1
ATOM 866 C CA . TRP A 1 107 ? -7.465 -4.41 -13.211 1 96.88 107 TRP A CA 1
ATOM 867 C C . TRP A 1 107 ? -7.496 -2.91 -12.953 1 96.88 107 TRP A C 1
ATOM 869 O O . TRP A 1 107 ? -6.918 -2.127 -13.711 1 96.88 107 TRP A O 1
ATOM 879 N N . SER A 1 108 ? -8.094 -2.408 -11.945 1 97.25 108 SER A N 1
ATOM 880 C CA . SER A 1 108 ? -8.297 -0.987 -11.688 1 97.25 108 SER A CA 1
ATOM 881 C C . SER A 1 108 ? -6.98 -0.277 -11.406 1 97.25 108 SER A C 1
ATOM 883 O O . SER A 1 108 ? -6.871 0.938 -11.586 1 97.25 108 SER A O 1
ATOM 885 N N . PHE A 1 109 ? -5.973 -1.008 -10.922 1 98.12 109 PHE A N 1
ATOM 886 C CA . PHE A 1 109 ? -4.684 -0.376 -10.664 1 98.12 109 PHE A CA 1
ATOM 887 C C . PHE A 1 109 ? -3.939 -0.114 -11.969 1 98.12 109 PHE A C 1
ATOM 889 O O . PHE A 1 109 ? -3.131 0.813 -12.055 1 98.12 109 PHE A O 1
ATOM 896 N N . GLU A 1 110 ? -4.207 -0.916 -12.906 1 96.19 110 GLU A N 1
ATOM 897 C CA . GLU A 1 110 ? -3.645 -0.661 -14.234 1 96.19 110 GLU A CA 1
ATOM 898 C C . GLU A 1 110 ? -4.375 0.478 -14.938 1 96.19 110 GLU A C 1
ATOM 900 O O . GLU A 1 110 ? -3.756 1.287 -15.625 1 96.19 110 GLU A O 1
ATOM 905 N N . LYS A 1 111 ? -5.652 0.619 -14.633 1 95.94 111 LYS A N 1
ATOM 906 C CA . LYS A 1 111 ? -6.473 1.445 -15.508 1 95.94 111 LYS A CA 1
ATOM 907 C C . LYS A 1 111 ? -6.852 2.76 -14.836 1 95.94 111 LYS A C 1
ATOM 909 O O . LYS A 1 111 ? -6.961 3.795 -15.492 1 95.94 111 LYS A O 1
ATOM 914 N N . ALA A 1 112 ? -7.008 2.727 -13.531 1 97.5 112 ALA A N 1
ATOM 915 C CA . ALA A 1 112 ? -7.738 3.873 -12.992 1 97.5 112 ALA A CA 1
ATOM 916 C C . ALA A 1 112 ? -7.102 4.375 -11.703 1 97.5 112 ALA A C 1
ATOM 918 O O . ALA A 1 112 ? -6.977 5.582 -11.492 1 97.5 112 ALA A O 1
ATOM 919 N N . ASN A 1 113 ? -6.707 3.451 -10.797 1 98.25 113 ASN A N 1
ATOM 920 C CA . ASN A 1 113 ? -6.211 3.855 -9.484 1 98.25 113 ASN A CA 1
ATOM 921 C C . ASN A 1 113 ? -4.848 4.535 -9.594 1 98.25 113 ASN A C 1
ATOM 923 O O . ASN A 1 113 ? -4.062 4.227 -10.492 1 98.25 113 ASN A O 1
ATOM 927 N N . LEU A 1 114 ? -4.613 5.465 -8.695 1 97.88 114 LEU A N 1
ATOM 928 C CA . LEU A 1 114 ? -3.291 6.062 -8.547 1 97.88 114 LEU A CA 1
ATOM 929 C C . LEU A 1 114 ? -2.477 5.328 -7.488 1 97.88 114 LEU A C 1
ATOM 931 O O . LEU A 1 114 ? -2.895 5.242 -6.332 1 97.88 114 LEU A O 1
ATOM 935 N N . SER A 1 115 ? -1.365 4.766 -7.902 1 98 115 SER A N 1
ATOM 936 C CA . SER A 1 115 ? -0.492 4 -7.016 1 98 115 SER A CA 1
ATOM 937 C C . SER A 1 115 ? 0.978 4.258 -7.332 1 98 115 SER A C 1
ATOM 939 O O . SER A 1 115 ? 1.297 5.055 -8.219 1 98 115 SER A O 1
ATOM 941 N N . MET A 1 116 ? 1.744 3.68 -6.461 1 93.75 116 MET A N 1
ATOM 942 C CA . MET A 1 116 ? 3.186 3.791 -6.668 1 93.75 116 MET A CA 1
ATOM 943 C C . MET A 1 116 ? 3.84 2.412 -6.68 1 93.75 116 MET A C 1
ATOM 945 O O . MET A 1 116 ? 3.422 1.516 -5.945 1 93.75 116 MET A O 1
ATOM 949 N N . VAL A 1 117 ? 4.871 2.346 -7.566 1 95.81 117 VAL A N 1
ATOM 950 C CA . VAL A 1 117 ? 5.66 1.122 -7.648 1 95.81 117 VAL A CA 1
ATOM 951 C C . VAL A 1 117 ? 7.148 1.468 -7.672 1 95.81 117 VAL A C 1
ATOM 953 O O . VAL A 1 117 ? 7.559 2.418 -8.344 1 95.81 117 VAL A O 1
ATOM 956 N N . GLN A 1 118 ? 7.887 0.817 -6.863 1 93.69 118 GLN A N 1
ATOM 957 C CA . GLN A 1 118 ? 9.344 0.944 -6.863 1 93.69 118 GLN A CA 1
ATOM 958 C C . GLN A 1 118 ? 10.008 -0.394 -7.164 1 93.69 118 GLN A C 1
ATOM 960 O O . GLN A 1 118 ? 9.555 -1.44 -6.695 1 93.69 118 GLN A O 1
ATOM 965 N N . ILE A 1 119 ? 11.062 -0.323 -7.961 1 96.31 119 ILE A N 1
ATOM 966 C CA . ILE A 1 119 ? 11.883 -1.499 -8.242 1 96.31 119 ILE A CA 1
ATOM 967 C C . ILE A 1 119 ? 13.289 -1.298 -7.676 1 96.31 119 ILE A C 1
ATOM 969 O O . ILE A 1 119 ? 13.922 -0.273 -7.93 1 96.31 119 ILE A O 1
ATOM 973 N N . ILE A 1 120 ? 13.703 -2.281 -6.945 1 95.12 120 ILE A N 1
ATOM 974 C CA . ILE A 1 120 ? 15.023 -2.135 -6.348 1 95.12 120 ILE A CA 1
ATOM 975 C C . ILE A 1 120 ? 15.844 -3.4 -6.586 1 95.12 120 ILE A C 1
ATOM 977 O O . ILE A 1 120 ? 15.281 -4.469 -6.844 1 95.12 120 ILE A O 1
ATOM 981 N N . THR A 1 121 ? 17.125 -3.164 -6.52 1 96.25 121 THR A N 1
ATOM 982 C CA . THR A 1 121 ? 18.125 -4.219 -6.496 1 96.25 121 THR A CA 1
ATOM 983 C C . THR A 1 121 ? 19.141 -3.979 -5.383 1 96.25 121 THR A C 1
ATOM 985 O O . THR A 1 121 ? 19.062 -2.979 -4.664 1 96.25 121 THR A O 1
ATOM 988 N N . GLY A 1 122 ? 19.969 -4.941 -5.109 1 93.75 122 GLY A N 1
ATOM 989 C CA . GLY A 1 122 ? 21.016 -4.754 -4.121 1 93.75 122 GLY A CA 1
ATOM 990 C C . GLY A 1 122 ? 20.672 -5.324 -2.758 1 93.75 122 GLY A C 1
ATOM 991 O O . GLY A 1 122 ? 19.844 -6.23 -2.654 1 93.75 122 GLY A O 1
ATOM 992 N N . GLN A 1 123 ? 21.219 -4.738 -1.753 1 92.38 123 GLN A N 1
ATOM 993 C CA . GLN A 1 123 ? 21.203 -5.352 -0.429 1 92.38 123 GLN A CA 1
ATOM 994 C C . GLN A 1 123 ? 19.797 -5.289 0.18 1 92.38 123 GLN A C 1
ATOM 996 O O . GLN A 1 123 ? 19.406 -6.172 0.945 1 92.38 123 GLN A O 1
ATOM 1001 N N . LEU A 1 124 ? 19.062 -4.301 -0.203 1 91.75 124 LEU A N 1
ATOM 1002 C CA . LEU A 1 124 ? 17.75 -4.125 0.387 1 91.75 124 LEU A CA 1
ATOM 1003 C C . LEU A 1 124 ? 16.812 -5.27 -0.011 1 91.75 124 LEU A C 1
ATOM 1005 O O . LEU A 1 124 ? 15.828 -5.539 0.674 1 91.75 124 LEU A O 1
ATOM 1009 N N . VAL A 1 125 ? 17.141 -5.969 -1.03 1 95.62 125 VAL A N 1
ATOM 1010 C CA . VAL A 1 125 ? 16.359 -7.105 -1.501 1 95.62 125 VAL A CA 1
ATOM 1011 C C . VAL A 1 125 ? 16.312 -8.188 -0.422 1 95.62 125 VAL A C 1
ATOM 1013 O O . VAL A 1 125 ? 15.297 -8.867 -0.262 1 95.62 125 VAL A O 1
ATOM 1016 N N . GLU A 1 126 ? 17.328 -8.266 0.333 1 94.19 126 GLU A N 1
ATOM 1017 C CA . GLU A 1 126 ? 17.422 -9.281 1.376 1 94.19 126 GLU A CA 1
ATOM 1018 C C . GLU A 1 126 ? 16.328 -9.086 2.422 1 94.19 126 GLU A C 1
ATOM 1020 O O . GLU A 1 126 ? 15.812 -10.062 2.98 1 94.19 126 GLU A O 1
ATOM 1025 N N . SER A 1 127 ? 15.969 -7.883 2.658 1 93.69 127 SER A N 1
ATOM 1026 C CA . SER A 1 127 ? 14.922 -7.613 3.641 1 93.69 127 SER A CA 1
ATOM 1027 C C . SER A 1 127 ? 13.578 -8.156 3.176 1 93.69 127 SER A C 1
ATOM 1029 O O . SER A 1 127 ? 12.773 -8.609 3.99 1 93.69 127 SER A O 1
ATOM 1031 N N . PHE A 1 128 ? 13.344 -8.133 1.936 1 95.62 128 PHE A N 1
ATOM 1032 C CA . PHE A 1 128 ? 12.094 -8.648 1.397 1 95.62 128 PHE A CA 1
ATOM 1033 C C . PHE A 1 128 ? 12.102 -10.172 1.384 1 95.62 128 PHE A C 1
ATOM 1035 O O . PHE A 1 128 ? 11.07 -10.812 1.613 1 95.62 128 PHE A O 1
ATOM 1042 N N . ASP A 1 129 ? 13.211 -10.672 1.103 1 94 129 ASP A N 1
ATOM 1043 C CA . ASP A 1 129 ? 13.344 -12.125 1.202 1 94 129 ASP A CA 1
ATOM 1044 C C . ASP A 1 129 ? 13.039 -12.609 2.619 1 94 129 ASP A C 1
ATOM 1046 O O . ASP A 1 129 ? 12.281 -13.562 2.807 1 94 129 ASP A O 1
ATOM 1050 N N . GLU A 1 130 ? 13.594 -11.906 3.557 1 93.19 130 GLU A N 1
ATOM 1051 C CA . GLU A 1 130 ? 13.352 -12.242 4.957 1 93.19 130 GLU A CA 1
ATOM 1052 C C . GLU A 1 130 ? 11.875 -12.062 5.312 1 93.19 130 GLU A C 1
ATOM 1054 O O . GLU A 1 130 ? 11.305 -12.891 6.023 1 93.19 130 GLU A O 1
ATOM 1059 N N . GLU A 1 131 ? 11.328 -11.031 4.805 1 93.94 131 GLU A N 1
ATOM 1060 C CA . GLU A 1 131 ? 9.914 -10.781 5.07 1 93.94 131 GLU A CA 1
ATOM 1061 C C . GLU A 1 131 ? 9.039 -11.891 4.492 1 93.94 131 GLU A C 1
ATOM 1063 O O . GLU A 1 131 ? 8.102 -12.344 5.145 1 93.94 131 GLU A O 1
ATOM 1068 N N . PHE A 1 132 ? 9.359 -12.32 3.391 1 95.88 132 PHE A N 1
ATOM 1069 C CA . PHE A 1 132 ? 8.609 -13.414 2.773 1 95.88 132 PHE A CA 1
ATOM 1070 C C . PHE A 1 132 ? 8.656 -14.664 3.643 1 95.88 132 PHE A C 1
ATOM 1072 O O . PHE A 1 132 ? 7.629 -15.305 3.863 1 95.88 132 PHE A O 1
ATOM 1079 N N . ARG A 1 133 ? 9.797 -14.891 4.148 1 92 133 ARG A N 1
ATOM 1080 C CA . ARG A 1 133 ? 9.969 -16.078 4.977 1 92 133 ARG A CA 1
ATOM 1081 C C . ARG A 1 133 ? 9.211 -15.945 6.293 1 92 133 ARG A C 1
ATOM 1083 O O . ARG A 1 133 ? 8.664 -16.922 6.805 1 92 133 ARG A O 1
ATOM 1090 N N . THR A 1 134 ? 9.227 -14.836 6.766 1 91.88 134 THR A N 1
ATOM 1091 C CA . THR A 1 134 ? 8.516 -14.578 8.016 1 91.88 134 THR A CA 1
ATOM 1092 C C . THR A 1 134 ? 7.016 -14.781 7.84 1 91.88 134 THR A C 1
ATOM 1094 O O . THR A 1 134 ? 6.348 -15.32 8.727 1 91.88 134 THR A O 1
ATOM 1097 N N . LEU A 1 135 ? 6.484 -14.359 6.754 1 93.5 135 LEU A N 1
ATOM 1098 C CA . LEU A 1 135 ? 5.055 -14.469 6.477 1 93.5 135 LEU A CA 1
ATOM 1099 C C . LEU A 1 135 ? 4.664 -15.914 6.199 1 93.5 135 LEU A C 1
ATOM 1101 O O . LEU A 1 135 ? 3.496 -16.281 6.328 1 93.5 135 LEU A O 1
ATOM 1105 N N . ASN A 1 136 ? 5.582 -16.531 5.734 1 85.12 136 ASN A N 1
ATOM 1106 C CA . ASN A 1 136 ? 5.367 -17.938 5.438 1 85.12 136 ASN A CA 1
ATOM 1107 C C . ASN A 1 136 ? 6.191 -18.844 6.355 1 85.12 136 ASN A C 1
ATOM 1109 O O . ASN A 1 136 ? 7.195 -19.422 5.93 1 85.12 136 ASN A O 1
ATOM 1113 N N . PRO A 1 137 ? 5.73 -18.969 7.594 1 64 137 PRO A N 1
ATOM 1114 C CA . PRO A 1 137 ? 6.586 -19.719 8.523 1 64 137 PRO A CA 1
ATOM 1115 C C . PRO A 1 137 ? 6.805 -21.156 8.094 1 64 137 PRO A C 1
ATOM 1117 O O . PRO A 1 137 ? 7.84 -21.75 8.414 1 64 137 PRO A O 1
ATOM 1120 N N . SER A 1 138 ? 5.703 -21.688 7.676 1 55.66 138 SER A N 1
ATOM 1121 C CA . SER A 1 138 ? 5.926 -23.078 7.293 1 55.66 138 SER A CA 1
ATOM 1122 C C . SER A 1 138 ? 6.984 -23.188 6.195 1 55.66 138 SER A C 1
ATOM 1124 O O . SER A 1 138 ? 7.379 -24.297 5.812 1 55.66 138 SER A O 1
ATOM 1126 N N . ALA A 1 139 ? 7.289 -22.031 5.57 1 50.03 139 ALA A N 1
ATOM 1127 C CA . ALA A 1 139 ? 8.375 -22.109 4.594 1 50.03 139 ALA A CA 1
ATOM 1128 C C . ALA A 1 139 ? 9.602 -22.781 5.199 1 50.03 139 ALA A C 1
ATOM 1130 O O . ALA A 1 139 ? 10.516 -23.188 4.477 1 50.03 139 ALA A O 1
ATOM 1131 N N . LYS A 1 140 ? 9.688 -22.953 6.5 1 45.69 140 LYS A N 1
ATOM 1132 C CA . LYS A 1 140 ? 10.727 -23.828 7.031 1 45.69 140 LYS A CA 1
ATOM 1133 C C . LYS A 1 140 ? 10.586 -25.25 6.492 1 45.69 140 LYS A C 1
ATOM 1135 O O . LYS A 1 140 ? 11.547 -26.016 6.469 1 45.69 140 LYS A O 1
ATOM 1140 N N . ASP A 1 141 ? 9.367 -25.5 6.25 1 43.5 141 ASP A N 1
ATOM 1141 C CA . ASP A 1 141 ? 9.148 -26.906 5.93 1 43.5 141 ASP A CA 1
ATOM 1142 C C . ASP A 1 141 ? 9.102 -27.125 4.418 1 43.5 141 ASP A C 1
ATOM 1144 O O . ASP A 1 141 ? 8.461 -28.062 3.941 1 43.5 141 ASP A O 1
ATOM 1148 N N . GLY A 1 142 ? 10.031 -26.453 3.584 1 49.12 142 GLY A N 1
ATOM 1149 C CA . GLY A 1 142 ? 10.227 -26.922 2.225 1 49.12 142 GLY A CA 1
ATOM 1150 C C . GLY A 1 142 ? 10.328 -25.797 1.21 1 49.12 142 GLY A C 1
ATOM 1151 O O . GLY A 1 142 ? 10.398 -26.047 0.005 1 49.12 142 GLY A O 1
ATOM 1152 N N . TRP A 1 143 ? 9.82 -24.625 1.633 1 56.91 143 TRP A N 1
ATOM 1153 C CA . TRP A 1 143 ? 10.031 -23.562 0.646 1 56.91 143 TRP A CA 1
ATOM 1154 C C . TRP A 1 143 ? 11.508 -23.203 0.53 1 56.91 143 TRP A C 1
ATOM 1156 O O . TRP A 1 143 ? 12.234 -23.203 1.528 1 56.91 143 TRP A O 1
ATOM 1166 N N . PRO A 1 144 ? 12.141 -23.469 -0.533 1 50.09 144 PRO A N 1
ATOM 1167 C CA . PRO A 1 144 ? 13.586 -23.266 -0.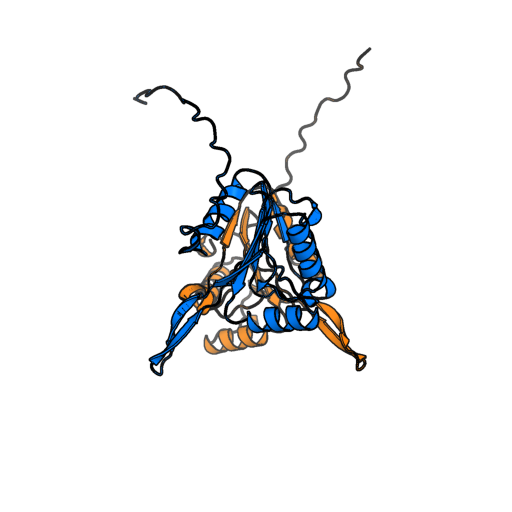61 1 50.09 144 PRO A CA 1
ATOM 1168 C C . PRO A 1 144 ? 14.023 -21.922 -0.025 1 50.09 144 PRO A C 1
ATOM 1170 O O . PRO A 1 144 ? 13.273 -20.938 -0.075 1 50.09 144 PRO A O 1
ATOM 1173 N N . LYS A 1 145 ? 14.844 -22.016 0.957 1 51.41 145 LYS A N 1
ATOM 1174 C CA . LYS A 1 145 ? 15.547 -20.812 1.383 1 51.41 145 LYS A CA 1
ATOM 1175 C C . LYS A 1 145 ? 16.062 -20.016 0.183 1 51.41 145 LYS A C 1
ATOM 1177 O O . LYS A 1 145 ? 16.75 -20.562 -0.676 1 51.41 145 LYS A O 1
ATOM 1182 N N . PHE A 1 146 ? 15.453 -18.953 -0.112 1 51.44 146 PHE A N 1
ATOM 1183 C CA . PHE A 1 146 ? 16.047 -18.094 -1.129 1 51.44 146 PHE A CA 1
ATOM 1184 C C . PHE A 1 146 ? 17.375 -17.516 -0.65 1 51.44 146 PHE A C 1
ATOM 1186 O O . PHE A 1 146 ? 17.406 -16.609 0.181 1 51.44 146 PHE A O 1
ATOM 1193 N N . SER A 1 147 ? 18.312 -18.266 -0.14 1 42.5 147 SER A N 1
ATOM 1194 C CA . SER A 1 147 ? 19.562 -17.781 0.432 1 42.5 147 SER A CA 1
ATOM 1195 C C . SER A 1 147 ? 20.219 -16.734 -0.471 1 42.5 147 SER A C 1
ATOM 1197 O O . SER A 1 147 ? 20.438 -16.984 -1.659 1 42.5 147 SER A O 1
ATOM 1199 N N . PRO A 1 148 ? 20.25 -15.492 -0.009 1 40.31 148 PRO A N 1
ATOM 1200 C CA . PRO A 1 148 ? 21.156 -14.625 -0.754 1 40.31 148 PRO A CA 1
ATOM 1201 C C . PRO A 1 148 ? 22.562 -15.211 -0.886 1 40.31 148 PRO A C 1
ATOM 1203 O O . PRO A 1 148 ? 22.969 -16.062 -0.081 1 40.31 148 PRO A O 1
ATOM 1206 N N . ALA A 1 149 ? 23.281 -14.984 -1.923 1 35.19 149 ALA A N 1
ATOM 1207 C CA . ALA A 1 149 ? 24.719 -15.234 -1.896 1 35.19 149 ALA A CA 1
ATOM 1208 C C . ALA A 1 149 ? 25.359 -14.633 -0.649 1 35.19 149 ALA A C 1
ATOM 1210 O O . ALA A 1 149 ? 24.969 -13.555 -0.206 1 35.19 149 ALA A O 1
ATOM 1211 N N . GLN A 1 150 ? 26 -15.422 0.199 1 34.69 150 GLN A N 1
ATOM 1212 C CA . GLN A 1 150 ? 26.781 -15.039 1.375 1 34.69 150 GLN A CA 1
ATOM 1213 C C . GLN A 1 150 ? 27.703 -13.859 1.067 1 34.69 150 GLN A C 1
ATOM 1215 O O . GLN A 1 150 ? 28.438 -13.883 0.089 1 34.69 150 GLN A O 1
ATOM 1220 N N . PRO A 1 151 ? 27.453 -12.688 1.581 1 31.89 151 PRO A N 1
ATOM 1221 C CA . PRO A 1 151 ? 28.516 -11.703 1.41 1 31.89 151 PRO A CA 1
ATOM 1222 C C . PRO A 1 151 ? 29.844 -12.172 1.982 1 31.89 151 PRO A C 1
ATOM 1224 O O . PRO A 1 151 ? 29.875 -12.945 2.939 1 31.89 151 PRO A O 1
ATOM 1227 N N . LYS A 1 152 ? 31.078 -12.086 1.285 1 31.8 152 LYS A N 1
ATOM 1228 C CA . LYS A 1 152 ? 32.438 -12.289 1.787 1 31.8 152 LYS A CA 1
ATOM 1229 C C . LYS A 1 152 ? 32.688 -11.43 3.02 1 31.8 152 LYS A C 1
ATOM 1231 O O . LYS A 1 152 ? 32.312 -10.266 3.064 1 31.8 152 LYS A O 1
ATOM 1236 N N . ALA A 1 153 ? 32.875 -11.977 4.281 1 29.02 153 ALA A N 1
ATOM 1237 C CA . ALA A 1 153 ? 33.312 -11.445 5.57 1 29.02 153 ALA A CA 1
ATOM 1238 C C . ALA A 1 153 ? 34.5 -10.492 5.406 1 29.02 153 ALA A C 1
ATOM 1240 O O . ALA A 1 153 ? 35.562 -10.891 4.918 1 29.02 153 ALA A O 1
ATOM 1241 N N . SER A 1 154 ? 34.25 -9.211 5.078 1 24.81 154 SER A N 1
ATOM 1242 C CA . SER A 1 154 ? 35.469 -8.383 5.156 1 24.81 154 SER A CA 1
ATOM 1243 C C . SER A 1 154 ? 36 -8.344 6.574 1 24.81 154 SER A C 1
ATOM 1245 O O . SER A 1 154 ? 35.25 -8.211 7.539 1 24.81 154 SER A O 1
ATOM 1247 N N . ARG A 1 155 ? 37.188 -8.844 6.949 1 22.02 155 ARG A N 1
ATOM 1248 C CA . ARG A 1 155 ? 38.094 -8.93 8.094 1 22.02 155 ARG A CA 1
ATOM 1249 C C . ARG A 1 155 ? 38.438 -7.547 8.633 1 22.02 155 ARG A C 1
ATOM 1251 O O . ARG A 1 155 ? 39.25 -6.832 8.055 1 22.02 155 ARG A O 1
ATOM 1258 N N . GLY A 1 156 ? 37.5 -6.602 8.727 1 21.44 156 GLY A N 1
ATOM 1259 C CA . GLY A 1 156 ? 38.062 -5.328 9.125 1 21.44 156 GLY A CA 1
ATOM 1260 C C . GLY A 1 156 ? 38.781 -5.395 10.461 1 21.44 156 GLY A C 1
ATOM 1261 O O . GLY A 1 156 ? 38.5 -6.254 11.289 1 21.44 156 GLY A O 1
ATOM 1262 N N . ALA A 1 157 ? 39.844 -4.469 10.672 1 21.8 157 ALA A N 1
ATOM 1263 C CA . ALA A 1 157 ? 41.062 -4.094 11.383 1 21.8 157 ALA A CA 1
ATOM 1264 C C . ALA A 1 157 ? 40.781 -3.674 12.82 1 21.8 157 ALA A C 1
ATOM 1266 O O . ALA A 1 157 ? 39.625 -3.391 13.156 1 21.8 157 ALA A O 1
ATOM 1267 N N . ASN A 1 158 ? 41.844 -2.941 13.484 1 21.67 158 ASN A N 1
ATOM 1268 C CA . ASN A 1 158 ? 42.562 -2.75 14.734 1 21.67 158 ASN A CA 1
ATOM 1269 C C . ASN A 1 158 ? 41.781 -1.832 15.688 1 21.67 158 ASN A C 1
ATOM 1271 O O . ASN A 1 158 ? 41.062 -0.952 15.242 1 21.67 158 ASN A O 1
ATOM 1275 N N . LYS A 1 159 ? 41.875 -2.037 17.125 1 21.52 159 LYS A N 1
ATOM 1276 C CA . LYS A 1 159 ? 41.438 -1.737 18.484 1 21.52 159 LYS A CA 1
ATOM 1277 C C . LYS A 1 159 ? 41.75 -0.282 18.844 1 21.52 159 LYS A C 1
ATOM 1279 O O . LYS A 1 159 ? 41.562 0.129 19.984 1 21.52 159 LYS A O 1
ATOM 1284 N N . ALA A 1 160 ? 42.25 0.718 17.938 1 23.3 160 ALA A N 1
ATOM 1285 C CA . ALA A 1 160 ? 43 1.687 18.719 1 23.3 160 ALA A CA 1
ATOM 1286 C C . ALA A 1 160 ? 42.094 2.482 19.656 1 23.3 160 ALA A C 1
ATOM 1288 O O . ALA A 1 160 ? 40.969 2.838 19.281 1 23.3 160 ALA A O 1
ATOM 1289 N N . SER A 1 161 ? 42.438 2.408 21.062 1 23.73 161 SER A N 1
ATOM 1290 C CA . SER A 1 161 ? 42.062 2.893 22.391 1 23.73 161 SER A CA 1
ATOM 1291 C C . SER A 1 161 ? 41.906 4.41 22.406 1 23.73 161 SER A C 1
ATOM 1293 O O . SER A 1 161 ? 42.875 5.145 22.141 1 23.73 161 SER A O 1
ATOM 1295 N N . LEU A 1 162 ? 40.938 4.988 21.609 1 21.08 162 LEU A N 1
ATOM 1296 C CA . LEU A 1 162 ? 41 6.441 21.656 1 21.08 162 LEU A CA 1
ATOM 1297 C C . LEU A 1 162 ? 41.031 6.938 23.109 1 21.08 162 LEU A C 1
ATOM 1299 O O . LEU A 1 162 ? 40.094 6.664 23.875 1 21.08 162 LEU A O 1
ATOM 1303 N N . GLN A 1 163 ? 42.281 7.148 23.719 1 21.45 163 GLN A N 1
ATOM 1304 C CA . GLN A 1 163 ? 42.781 8 24.797 1 21.45 163 GLN A CA 1
ATOM 1305 C C . GLN A 1 163 ? 42.25 9.422 24.672 1 21.45 163 GLN A C 1
ATOM 1307 O O . GLN A 1 163 ? 42.156 9.961 23.562 1 21.45 163 GLN A O 1
ATOM 1312 N N . MET B 1 1 ? 8.656 11.133 14.117 1 92.62 1 MET B N 1
ATOM 1313 C CA . MET B 1 1 ? 8.711 11.711 12.781 1 92.62 1 MET B CA 1
ATOM 1314 C C . MET B 1 1 ? 7.859 12.977 12.695 1 92.62 1 MET B C 1
ATOM 1316 O O . MET B 1 1 ? 8.391 14.086 12.672 1 92.62 1 MET B O 1
ATOM 1320 N N . ILE B 1 2 ? 6.625 12.914 13.086 1 97.31 2 ILE B N 1
ATOM 1321 C CA . ILE B 1 2 ? 5.707 14.039 12.984 1 97.31 2 ILE B CA 1
ATOM 1322 C C . ILE B 1 2 ? 6.062 15.086 14.039 1 97.31 2 ILE B C 1
ATOM 1324 O O . ILE B 1 2 ? 6.125 16.281 13.742 1 97.31 2 ILE B O 1
ATOM 1328 N N . LYS B 1 3 ? 6.449 14.633 15.172 1 96.62 3 LYS B N 1
ATOM 1329 C CA . LYS B 1 3 ? 6.746 15.531 16.281 1 96.62 3 LYS B CA 1
ATOM 1330 C C . LYS B 1 3 ? 8.016 16.328 16.031 1 96.62 3 LYS B C 1
ATOM 1332 O O . LYS B 1 3 ? 8.188 17.438 16.562 1 96.62 3 LYS B O 1
ATOM 1337 N N . GLU B 1 4 ? 8.82 15.844 15.195 1 96.56 4 GLU B N 1
ATOM 1338 C CA . GLU B 1 4 ? 10.117 16.469 14.961 1 96.56 4 GLU B CA 1
ATOM 1339 C C . GLU B 1 4 ? 10.047 17.453 13.797 1 96.56 4 GLU B C 1
ATOM 1341 O O . GLU B 1 4 ? 11.023 18.141 13.508 1 96.56 4 GLU B O 1
ATOM 1346 N N . ALA B 1 5 ? 8.977 17.453 13.172 1 98.12 5 ALA B N 1
ATOM 1347 C CA . ALA B 1 5 ? 8.836 18.344 12.016 1 98.12 5 ALA B CA 1
ATOM 1348 C C . ALA B 1 5 ? 9.102 19.797 12.406 1 98.12 5 ALA B C 1
ATOM 1350 O O . ALA B 1 5 ? 8.688 20.25 13.484 1 98.12 5 ALA B O 1
ATOM 1351 N N . ARG B 1 6 ? 9.695 20.625 11.438 1 97.88 6 ARG B N 1
ATOM 1352 C CA . ARG B 1 6 ? 10.078 22 11.742 1 97.88 6 ARG B CA 1
ATOM 1353 C C . ARG B 1 6 ? 9.383 22.984 10.805 1 97.88 6 ARG B C 1
ATOM 1355 O O . ARG B 1 6 ? 9.125 24.125 11.18 1 97.88 6 ARG B O 1
ATOM 1362 N N . LYS B 1 7 ? 9.117 22.531 9.633 1 97.38 7 LYS B N 1
ATOM 1363 C CA . LYS B 1 7 ? 8.562 23.484 8.68 1 97.38 7 LYS B CA 1
ATOM 1364 C C . LYS B 1 7 ? 7.289 22.953 8.039 1 97.38 7 LYS B C 1
ATOM 1366 O O . LYS B 1 7 ? 6.273 23.641 7.98 1 97.38 7 LYS B O 1
ATOM 1371 N N . VAL B 1 8 ? 7.379 21.703 7.461 1 97.44 8 VAL B N 1
ATOM 1372 C CA . VAL B 1 8 ? 6.254 21.25 6.652 1 97.44 8 VAL B CA 1
ATOM 1373 C C . VAL B 1 8 ? 6.051 19.75 6.844 1 97.44 8 VAL B C 1
ATOM 1375 O O . VAL B 1 8 ? 7.023 19 6.938 1 97.44 8 VAL B O 1
ATOM 1378 N N . ILE B 1 9 ? 4.816 19.328 6.934 1 98.19 9 ILE B N 1
ATOM 1379 C CA . ILE B 1 9 ? 4.371 17.938 6.871 1 98.19 9 ILE B CA 1
ATOM 1380 C C . ILE B 1 9 ? 3.432 17.75 5.68 1 98.19 9 ILE B C 1
ATOM 1382 O O . ILE B 1 9 ? 2.438 18.469 5.551 1 98.19 9 ILE B O 1
ATOM 1386 N N . ALA B 1 10 ? 3.791 16.875 4.801 1 97.69 10 ALA B N 1
ATOM 1387 C CA . ALA B 1 10 ? 2.92 16.516 3.684 1 97.69 10 ALA B CA 1
ATOM 1388 C C . ALA B 1 10 ? 2.527 15.047 3.746 1 97.69 10 ALA B C 1
ATOM 1390 O O . ALA B 1 10 ? 3.389 14.172 3.863 1 97.69 10 ALA B O 1
ATOM 1391 N N . ILE B 1 11 ? 1.219 14.812 3.662 1 98.56 11 ILE B N 1
ATOM 1392 C CA . ILE B 1 11 ? 0.713 13.445 3.773 1 98.56 11 ILE B CA 1
ATOM 1393 C C . ILE B 1 11 ? -0.164 13.117 2.566 1 98.56 11 ILE B C 1
ATOM 1395 O O . ILE B 1 11 ? -1.05 13.898 2.207 1 98.56 11 ILE B O 1
ATOM 1399 N N . VAL B 1 12 ? 0.105 12.062 1.922 1 98.69 12 VAL B N 1
ATOM 1400 C CA . VAL B 1 12 ? -0.78 11.414 0.958 1 98.69 12 VAL B CA 1
ATOM 1401 C C . VAL B 1 12 ? -1.273 10.086 1.521 1 98.69 12 VAL B C 1
ATOM 1403 O O . VAL B 1 12 ? -0.471 9.227 1.894 1 98.69 12 VAL B O 1
ATOM 1406 N N . MET B 1 13 ? -2.598 9.961 1.615 1 98.88 13 MET B N 1
ATOM 1407 C CA . MET B 1 13 ? -3.098 8.773 2.309 1 98.88 13 MET B CA 1
ATOM 1408 C C . MET B 1 13 ? -4.445 8.344 1.738 1 98.88 13 MET B C 1
ATOM 1410 O O . MET B 1 13 ? -5.32 9.172 1.503 1 98.88 13 MET B O 1
ATOM 1414 N N . ASP B 1 14 ? -4.605 7.031 1.589 1 98.88 14 ASP B N 1
ATOM 1415 C CA . ASP B 1 14 ? -5.848 6.496 1.041 1 98.88 14 ASP B CA 1
ATOM 1416 C C . ASP B 1 14 ? -6.977 6.57 2.066 1 98.88 14 ASP B C 1
ATOM 1418 O O . ASP B 1 14 ? -8.109 6.93 1.729 1 98.88 14 ASP B O 1
ATOM 1422 N N . ILE B 1 15 ? -6.684 6.156 3.232 1 98.88 15 ILE B N 1
ATOM 1423 C CA . ILE B 1 15 ? -7.629 6.238 4.344 1 98.88 15 ILE B CA 1
ATOM 1424 C C . ILE B 1 15 ? -6.938 6.836 5.566 1 98.88 15 ILE B C 1
ATOM 1426 O O . ILE B 1 15 ? -5.832 6.426 5.926 1 98.88 15 ILE B O 1
ATOM 1430 N N . PHE B 1 16 ? -7.574 7.812 6.203 1 98.88 16 PHE B N 1
ATOM 1431 C CA . PHE B 1 16 ? -7.055 8.453 7.406 1 98.88 16 PHE B CA 1
ATOM 1432 C C . PHE B 1 16 ? -8.141 8.578 8.461 1 98.88 16 PHE B C 1
ATOM 1434 O O . PHE B 1 16 ? -8.922 9.531 8.445 1 98.88 16 PHE B O 1
ATOM 1441 N N . THR B 1 17 ? -8.117 7.617 9.375 1 98.88 17 THR B N 1
ATOM 1442 C CA . THR B 1 17 ? -9.094 7.648 10.461 1 98.88 17 THR B CA 1
ATOM 1443 C C . THR B 1 17 ? -8.414 7.418 11.805 1 98.88 17 THR B C 1
ATOM 1445 O O . THR B 1 17 ? -9.086 7.254 12.828 1 98.88 17 THR B O 1
ATOM 1448 N N . ASP B 1 18 ? -7.117 7.379 11.844 1 98.69 18 ASP B N 1
ATOM 1449 C CA . ASP B 1 18 ? -6.395 7.172 13.094 1 98.69 18 ASP B CA 1
ATOM 1450 C C . ASP B 1 18 ? -6.391 8.438 13.945 1 98.69 18 ASP B C 1
ATOM 1452 O O . ASP B 1 18 ? -5.727 9.422 13.594 1 98.69 18 ASP B O 1
ATOM 1456 N N . VAL B 1 19 ? -6.973 8.352 15.031 1 98.5 19 VAL B N 1
ATOM 1457 C CA . VAL B 1 19 ? -7.184 9.523 15.875 1 98.5 19 VAL B CA 1
ATOM 1458 C C . VAL B 1 19 ? -5.855 9.977 16.484 1 98.5 19 VAL B C 1
ATOM 1460 O O . VAL B 1 19 ? -5.605 11.172 16.625 1 98.5 19 VAL B O 1
ATOM 1463 N N . ASP B 1 20 ? -5.023 9.062 16.844 1 98.19 20 ASP B N 1
ATOM 1464 C CA . ASP B 1 20 ? -3.752 9.414 17.469 1 98.19 20 ASP B CA 1
ATOM 1465 C C . ASP B 1 20 ? -2.85 10.164 16.484 1 98.19 20 ASP B C 1
ATOM 1467 O O . ASP B 1 20 ? -2.236 11.172 16.844 1 98.19 20 ASP B O 1
ATOM 1471 N N . ILE B 1 21 ? -2.799 9.688 15.258 1 98.56 21 ILE B N 1
ATOM 1472 C CA . ILE B 1 21 ? -2.004 10.367 14.242 1 98.56 21 ILE B CA 1
ATOM 1473 C C . ILE B 1 21 ? -2.604 11.742 13.953 1 98.56 21 ILE B C 1
ATOM 1475 O O . ILE B 1 21 ? -1.873 12.719 13.789 1 98.56 21 ILE B O 1
ATOM 1479 N N . PHE B 1 22 ? -3.916 11.812 13.922 1 98.81 22 PHE B N 1
ATOM 1480 C CA . PHE B 1 22 ? -4.602 13.078 13.672 1 98.81 22 PHE B CA 1
ATOM 1481 C C . PHE B 1 22 ? -4.258 14.102 14.742 1 98.81 22 PHE B C 1
ATOM 1483 O O . PHE B 1 22 ? -3.932 15.25 14.43 1 98.81 22 PHE B O 1
ATOM 1490 N N . LYS B 1 23 ? -4.266 13.656 15.969 1 98.44 23 LYS B N 1
ATOM 1491 C CA . LYS B 1 23 ? -3.93 14.555 17.078 1 98.44 23 LYS B CA 1
ATOM 1492 C C . LYS B 1 23 ? -2.494 15.055 16.953 1 98.44 23 LYS B C 1
ATOM 1494 O O . LYS B 1 23 ? -2.207 16.219 17.266 1 98.44 23 LYS B O 1
ATOM 1499 N N . GLU B 1 24 ? -1.645 14.242 16.484 1 98.56 24 GLU B N 1
ATOM 1500 C CA . GLU B 1 24 ? -0.246 14.625 16.328 1 98.56 24 GLU B CA 1
ATOM 1501 C C . GLU B 1 24 ? -0.095 15.711 15.266 1 98.56 24 GLU B C 1
ATOM 1503 O O . GLU B 1 24 ? 0.663 16.672 15.445 1 98.56 24 GLU B O 1
ATOM 1508 N N . ILE B 1 25 ? -0.839 15.547 14.164 1 98.44 25 ILE B N 1
ATOM 1509 C CA . ILE B 1 25 ? -0.643 16.531 13.109 1 98.44 25 ILE B CA 1
ATOM 1510 C C . ILE B 1 25 ? -1.37 17.828 13.477 1 98.44 25 ILE B C 1
ATOM 1512 O O . ILE B 1 25 ? -0.954 18.922 13.07 1 98.44 25 ILE B O 1
ATOM 1516 N N . VAL B 1 26 ? -2.439 17.766 14.234 1 98.31 26 VAL B N 1
ATOM 1517 C CA . VAL B 1 26 ? -3.104 18.953 14.734 1 98.31 26 VAL B CA 1
ATOM 1518 C C . VAL B 1 26 ? -2.166 19.719 15.672 1 98.31 26 VAL B C 1
ATOM 1520 O O . VAL B 1 26 ? -2.031 20.938 15.578 1 98.31 26 VAL B O 1
ATOM 1523 N N . GLU B 1 27 ? -1.572 18.969 16.5 1 98.06 27 GLU B N 1
ATOM 1524 C CA . GLU B 1 27 ? -0.608 19.578 17.406 1 98.06 27 GLU B CA 1
ATOM 1525 C C . GLU B 1 27 ? 0.519 20.266 16.641 1 98.06 27 GLU B C 1
ATOM 1527 O O . GLU B 1 27 ? 0.929 21.375 16.969 1 98.06 27 GLU B O 1
ATOM 1532 N N . ALA B 1 28 ? 1.045 19.562 15.664 1 98.31 28 ALA B N 1
ATOM 1533 C CA . ALA B 1 28 ? 2.088 20.156 14.828 1 98.31 28 ALA B CA 1
ATOM 1534 C C . ALA B 1 28 ? 1.603 21.453 14.18 1 98.31 28 ALA B C 1
ATOM 1536 O O . ALA B 1 28 ? 2.324 22.453 14.156 1 98.31 28 ALA B O 1
ATOM 1537 N N . SER B 1 29 ? 0.439 21.422 13.711 1 97.69 29 SER B N 1
ATOM 1538 C CA . SER B 1 29 ? -0.148 22.594 13.086 1 97.69 29 SER B CA 1
ATOM 1539 C C . SER B 1 29 ? -0.238 23.75 14.07 1 97.69 29 SER B C 1
ATOM 1541 O O . SER B 1 29 ? 0.065 24.906 13.719 1 97.69 29 SER B O 1
ATOM 1543 N N . THR B 1 30 ? -0.604 23.469 15.234 1 96 30 THR B N 1
ATOM 1544 C CA . THR B 1 30 ? -0.755 24.469 16.281 1 96 30 THR B CA 1
ATOM 1545 C C . THR B 1 30 ? 0.597 25.078 16.641 1 96 30 THR B C 1
ATOM 1547 O O . THR B 1 30 ? 0.679 26.25 17.016 1 96 30 THR B O 1
ATOM 1550 N N . ARG B 1 31 ? 1.598 24.344 16.438 1 96.5 31 ARG B N 1
ATOM 1551 C CA . ARG B 1 31 ? 2.953 24.812 16.703 1 96.5 31 ARG B CA 1
ATOM 1552 C C . ARG B 1 31 ? 3.479 25.656 15.555 1 96.5 31 ARG B C 1
ATOM 1554 O O . ARG B 1 31 ? 4.59 26.188 15.617 1 96.5 31 ARG B O 1
ATOM 1561 N N . GLY B 1 32 ? 2.754 25.719 14.516 1 97.12 32 GLY B N 1
ATOM 1562 C CA . GLY B 1 32 ? 3.139 26.578 13.414 1 97.12 32 GLY B CA 1
ATOM 1563 C C . GLY B 1 32 ? 3.668 25.828 12.211 1 97.12 32 GLY B C 1
ATOM 1564 O O . GLY B 1 32 ? 4.141 26.438 11.242 1 97.12 32 GLY B O 1
ATOM 1565 N N . ILE B 1 33 ? 3.635 24.516 12.297 1 98.12 33 ILE B N 1
ATOM 1566 C CA . ILE B 1 33 ? 4.086 23.703 11.172 1 98.12 33 ILE B CA 1
ATOM 1567 C C . ILE B 1 33 ? 2.998 23.641 10.102 1 98.12 33 ILE B C 1
ATOM 1569 O O . ILE B 1 33 ? 1.819 23.469 10.414 1 98.12 33 ILE B O 1
ATOM 1573 N N . SER B 1 34 ? 3.377 23.875 8.797 1 97.31 34 SER B N 1
ATOM 1574 C CA . SER B 1 34 ? 2.422 23.719 7.707 1 97.31 34 SER B CA 1
ATOM 1575 C C . SER B 1 34 ? 2.1 22.25 7.465 1 97.31 34 SER B C 1
ATOM 1577 O O . SER B 1 34 ? 3.006 21.422 7.305 1 97.31 34 SER B O 1
ATOM 1579 N N . VAL B 1 35 ? 0.815 21.922 7.469 1 97.81 35 VAL B N 1
ATOM 1580 C CA . VAL B 1 35 ? 0.383 20.547 7.266 1 97.81 35 VAL B CA 1
ATOM 1581 C C . VAL B 1 35 ? -0.495 20.453 6.02 1 97.81 35 VAL B C 1
ATOM 1583 O O . VAL B 1 35 ? -1.511 21.141 5.918 1 97.81 35 VAL B O 1
ATOM 1586 N N . TYR B 1 36 ? -0.043 19.625 5.086 1 96.69 36 TYR B N 1
ATOM 1587 C CA . TYR B 1 36 ? -0.795 19.391 3.857 1 96.69 36 TYR B CA 1
ATOM 1588 C C . TYR B 1 36 ? -1.252 17.938 3.76 1 96.69 36 TYR B C 1
ATOM 1590 O O . TYR B 1 36 ? -0.437 17.016 3.846 1 96.69 36 TYR B O 1
ATOM 1598 N N . LEU B 1 37 ? -2.535 17.812 3.574 1 97.88 37 LEU B N 1
ATOM 1599 C CA . LEU B 1 37 ? -3.113 16.469 3.449 1 97.88 37 LEU B CA 1
ATOM 1600 C C . LEU B 1 37 ? -3.752 16.281 2.076 1 97.88 37 LEU B C 1
ATOM 1602 O O . LEU B 1 37 ? -4.605 17.078 1.672 1 97.88 37 LEU B O 1
ATOM 1606 N N . LEU B 1 38 ? -3.293 15.312 1.348 1 98.12 38 LEU B N 1
ATOM 1607 C CA . LEU B 1 38 ? -3.977 14.797 0.165 1 98.12 38 LEU B CA 1
ATOM 1608 C C . LEU B 1 38 ? -4.613 13.445 0.45 1 98.12 38 LEU B C 1
ATOM 1610 O O . LEU B 1 38 ? -3.91 12.461 0.69 1 98.12 38 LEU B O 1
ATOM 1614 N N . LEU B 1 39 ? -5.957 13.406 0.37 1 98.62 39 LEU B N 1
ATOM 1615 C CA . LEU B 1 39 ? -6.676 12.195 0.767 1 98.62 39 LEU B CA 1
ATOM 1616 C C . LEU B 1 39 ? -7.527 11.672 -0.383 1 98.62 39 LEU B C 1
ATOM 1618 O O . LEU B 1 39 ? -8.023 12.445 -1.199 1 98.62 39 LEU B O 1
ATOM 1622 N N . ASP B 1 40 ? -7.703 10.383 -0.434 1 98.75 40 ASP B N 1
ATOM 1623 C CA . ASP B 1 40 ? -8.578 9.789 -1.437 1 98.75 40 ASP B CA 1
ATOM 1624 C C . ASP B 1 40 ? -10.008 10.32 -1.302 1 98.75 40 ASP B C 1
ATOM 1626 O O . ASP B 1 40 ? -10.586 10.297 -0.213 1 98.75 40 ASP B O 1
ATOM 1630 N N . GLU B 1 41 ? -10.547 10.68 -2.389 1 98.25 41 GLU B N 1
ATOM 1631 C CA . GLU B 1 41 ? -11.883 11.266 -2.387 1 98.25 41 GLU B CA 1
ATOM 1632 C C . GLU B 1 41 ? -12.922 10.273 -1.892 1 98.25 41 GLU B C 1
ATOM 1634 O O . GLU B 1 41 ? -13.828 10.633 -1.136 1 98.25 41 GLU B O 1
ATOM 1639 N N . SER B 1 42 ? -12.742 9.086 -2.271 1 98.31 42 SER B N 1
ATOM 1640 C CA . SER B 1 42 ? -13.766 8.078 -1.988 1 98.31 42 SER B CA 1
ATOM 1641 C C . SER B 1 42 ? -13.852 7.781 -0.496 1 98.31 42 SER B C 1
ATOM 1643 O O . SER B 1 42 ? -14.875 7.305 -0.009 1 98.31 42 SER B O 1
ATOM 1645 N N . ASN B 1 43 ? -12.773 8.031 0.221 1 98.69 43 ASN B N 1
ATOM 1646 C CA . ASN B 1 43 ? -12.75 7.715 1.646 1 98.69 43 ASN B CA 1
ATOM 1647 C C . ASN B 1 43 ? -12.742 8.984 2.498 1 98.69 43 ASN B C 1
ATOM 1649 O O . ASN B 1 43 ? -12.586 8.914 3.719 1 98.69 43 ASN B O 1
ATOM 1653 N N . PHE B 1 44 ? -12.961 10.117 1.907 1 98.56 44 PHE B N 1
ATOM 1654 C CA . PHE B 1 44 ? -12.812 11.398 2.59 1 98.56 44 PHE B CA 1
ATOM 1655 C C . PHE B 1 44 ? -13.867 11.555 3.68 1 98.56 44 PHE B C 1
ATOM 1657 O O . PHE B 1 44 ? -13.594 12.141 4.73 1 98.56 44 PHE B O 1
ATOM 1664 N N . SER B 1 45 ? -15.016 11.016 3.463 1 98.75 45 SER B N 1
ATOM 1665 C CA . SER B 1 45 ? -16.094 11.141 4.434 1 98.75 45 SER B CA 1
ATOM 1666 C C . SER B 1 45 ? -15.734 10.5 5.766 1 98.75 45 SER B C 1
ATOM 1668 O O . SER B 1 45 ? -16.141 10.977 6.824 1 98.75 45 SER B O 1
ATOM 1670 N N . HIS B 1 46 ? -14.969 9.398 5.68 1 98.81 46 HIS B N 1
ATOM 1671 C CA . HIS B 1 46 ? -14.523 8.758 6.91 1 98.81 46 HIS B CA 1
ATOM 1672 C C . HIS B 1 46 ? -13.609 9.68 7.715 1 98.81 46 HIS B C 1
ATOM 1674 O O . HIS B 1 46 ? -13.688 9.719 8.945 1 98.81 46 HIS B O 1
ATOM 1680 N N . PHE B 1 47 ? -12.742 10.406 7.078 1 98.88 47 PHE B N 1
ATOM 1681 C CA . PHE B 1 47 ? -11.852 11.367 7.727 1 98.88 47 PHE B CA 1
ATOM 1682 C C . PHE B 1 47 ? -12.656 12.484 8.383 1 98.88 47 PHE B C 1
ATOM 1684 O O . PHE B 1 47 ? -12.422 12.82 9.547 1 98.88 47 PHE B O 1
ATOM 1691 N N . LEU B 1 48 ? -13.633 13.016 7.641 1 98.44 48 LEU B N 1
ATOM 1692 C CA . LEU B 1 48 ? -14.461 14.102 8.164 1 98.44 48 LEU B CA 1
ATOM 1693 C C . LEU B 1 48 ? -15.219 13.648 9.406 1 98.44 48 LEU B C 1
ATOM 1695 O O . LEU B 1 48 ? -15.273 14.375 10.406 1 98.44 48 LEU B O 1
ATOM 1699 N N . LYS B 1 49 ? -15.82 12.477 9.281 1 98.56 49 LYS B N 1
ATOM 1700 C CA . LYS B 1 49 ? -16.562 11.945 10.422 1 98.56 49 LYS B CA 1
ATOM 1701 C C . LYS B 1 49 ? -15.648 11.797 11.641 1 98.56 49 LYS B C 1
ATOM 1703 O O . LYS B 1 49 ? -16.047 12.125 12.766 1 98.56 49 LYS B O 1
ATOM 1708 N N . MET B 1 50 ? -14.484 11.289 11.422 1 98.56 50 MET B N 1
ATOM 1709 C CA . MET B 1 50 ? -13.523 11.117 12.508 1 98.56 50 MET B CA 1
ATOM 1710 C C . MET B 1 50 ? -13.164 12.453 13.141 1 98.56 50 MET B C 1
ATOM 1712 O O . MET B 1 50 ? -13.164 12.594 14.359 1 98.56 50 MET B O 1
ATOM 1716 N N . THR B 1 51 ? -12.812 13.438 12.336 1 98.5 51 THR B N 1
ATOM 1717 C CA . THR B 1 51 ? -12.445 14.742 12.859 1 98.5 51 THR B CA 1
ATOM 1718 C C . THR B 1 51 ? -13.609 15.367 13.625 1 98.5 51 THR B C 1
ATOM 1720 O O . THR B 1 51 ? -13.406 15.992 14.672 1 98.5 51 THR B O 1
ATOM 1723 N N . GLU B 1 52 ? -14.852 15.188 13.148 1 97.81 52 GLU B N 1
ATOM 1724 C CA . GLU B 1 52 ? -16.047 15.695 13.82 1 97.81 52 GLU B CA 1
ATOM 1725 C C . GLU B 1 52 ? -16.219 15.062 15.195 1 97.81 52 GLU B C 1
ATOM 1727 O O . GLU B 1 52 ? -16.531 15.75 16.172 1 97.81 52 GLU B O 1
ATOM 1732 N N . LYS B 1 53 ? -16.016 13.828 15.211 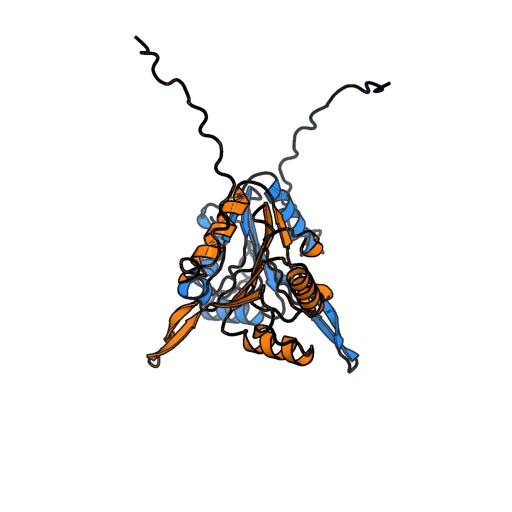1 97.94 53 LYS B N 1
ATOM 1733 C CA . LYS B 1 53 ? -16.109 13.117 16.484 1 97.94 53 LYS B CA 1
ATOM 1734 C C . LYS B 1 53 ? -15.094 13.641 17.484 1 97.94 53 LYS B C 1
ATOM 1736 O O . LYS B 1 53 ? -15.32 13.578 18.703 1 97.94 53 LYS B O 1
ATOM 1741 N N . GLN B 1 54 ? -13.953 14.125 16.969 1 97.31 54 GLN B N 1
ATOM 1742 C CA . GLN B 1 54 ? -12.922 14.688 17.844 1 97.31 54 GLN B CA 1
ATOM 1743 C C . GLN B 1 54 ? -13.219 16.156 18.156 1 97.31 54 GLN B C 1
ATOM 1745 O O . GLN B 1 54 ? -12.445 16.797 18.875 1 97.31 54 GLN B O 1
ATOM 1750 N N . GLY B 1 55 ? -14.289 16.672 17.625 1 96.56 55 GLY B N 1
ATOM 1751 C CA . GLY B 1 55 ? -14.648 18.062 17.844 1 96.56 55 GLY B CA 1
ATOM 1752 C C . GLY B 1 55 ? -13.742 19.031 17.125 1 96.56 55 GLY B C 1
ATOM 1753 O O . GLY B 1 55 ? -13.586 20.188 17.547 1 96.56 55 GLY B O 1
ATOM 1754 N N . CYS B 1 56 ? -13.102 18.562 16.172 1 96.06 56 CYS B N 1
ATOM 1755 C CA . CYS B 1 56 ? -12.141 19.406 15.453 1 96.06 56 CYS B CA 1
ATOM 1756 C C . CYS B 1 56 ? -12.711 19.875 14.125 1 96.06 56 CYS B C 1
ATOM 1758 O O . CYS B 1 56 ? -13.25 19.078 13.352 1 96.06 56 CYS B O 1
ATOM 1760 N N . GLN B 1 57 ? -12.594 21.203 13.914 1 94.69 57 GLN B N 1
ATOM 1761 C CA . GLN B 1 57 ? -12.891 21.781 12.602 1 94.69 57 GLN B CA 1
ATOM 1762 C C . GLN B 1 57 ? -11.609 22.016 11.805 1 94.69 57 GLN B C 1
ATOM 1764 O O . GLN B 1 57 ? -10.969 23.062 11.945 1 94.69 57 GLN B O 1
ATOM 1769 N N . VAL B 1 58 ? -11.391 21.125 10.961 1 94.75 58 VAL B N 1
ATOM 1770 C CA . VAL B 1 58 ? -10.125 21.125 10.242 1 94.75 58 VAL B CA 1
ATOM 1771 C C . VAL B 1 58 ? -9.984 22.406 9.43 1 94.75 58 VAL B C 1
ATOM 1773 O O . VAL B 1 58 ? -8.883 22.938 9.273 1 94.75 58 VAL B O 1
ATOM 1776 N N . GLN B 1 59 ? -11.086 22.984 8.977 1 92 59 GLN B N 1
ATOM 1777 C CA . GLN B 1 59 ? -11.086 24.188 8.156 1 92 59 GLN B CA 1
ATOM 1778 C C . GLN B 1 59 ? -10.641 25.406 8.961 1 92 59 GLN B C 1
ATOM 1780 O O . GLN B 1 59 ? -10.273 26.438 8.391 1 92 59 GLN B O 1
ATOM 1785 N N . ARG B 1 60 ? -10.656 25.297 10.25 1 93.88 60 ARG B N 1
ATOM 1786 C CA . ARG B 1 60 ? -10.305 26.422 11.102 1 93.88 60 ARG B CA 1
ATOM 1787 C C . ARG B 1 60 ? -8.82 26.391 11.469 1 93.88 60 ARG B C 1
ATOM 1789 O O . ARG B 1 60 ? -8.297 27.344 12.047 1 93.88 60 ARG B O 1
ATOM 1796 N N . LEU B 1 61 ? -8.219 25.297 11.164 1 95.12 61 LEU B N 1
ATOM 1797 C CA . LEU B 1 61 ? -6.781 25.219 11.406 1 95.12 61 LEU B CA 1
ATOM 1798 C C . LEU B 1 61 ? -6.008 25.984 10.336 1 95.12 61 LEU B C 1
ATOM 1800 O O . LEU B 1 61 ? -5.938 25.547 9.18 1 95.12 61 LEU B O 1
ATOM 1804 N N . ARG B 1 62 ? -5.367 27.062 10.719 1 95.31 62 ARG B N 1
ATOM 1805 C CA . ARG B 1 62 ? -4.754 28.016 9.789 1 95.31 62 ARG B CA 1
ATOM 1806 C C . ARG B 1 62 ? -3.611 27.359 9.023 1 95.31 62 ARG B C 1
ATOM 1808 O O . ARG B 1 62 ? -3.367 27.703 7.863 1 95.31 62 ARG B O 1
ATOM 1815 N N . ASN B 1 63 ? -2.932 26.453 9.688 1 96.81 63 ASN B N 1
ATOM 1816 C CA . ASN B 1 63 ? -1.723 25.906 9.086 1 96.81 63 ASN B CA 1
ATOM 1817 C C . ASN B 1 63 ? -1.978 24.516 8.49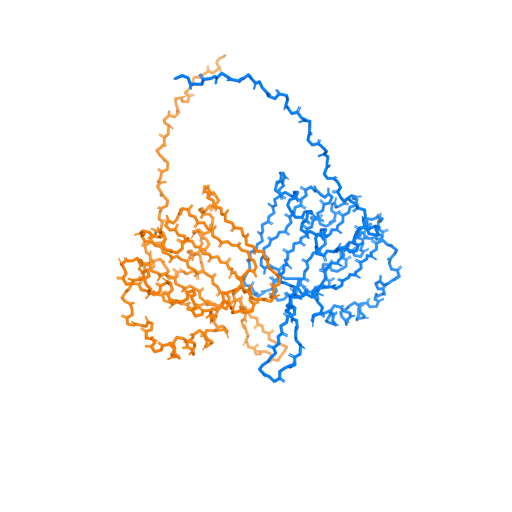2 1 96.81 63 ASN B C 1
ATOM 1819 O O . ASN B 1 63 ? -1.038 23.75 8.266 1 96.81 63 ASN B O 1
ATOM 1823 N N . MET B 1 64 ? -3.23 24.125 8.289 1 96.94 64 MET B N 1
ATOM 1824 C CA . MET B 1 64 ? -3.547 22.828 7.711 1 96.94 64 MET B CA 1
ATOM 1825 C C . MET B 1 64 ? -4.434 22.969 6.48 1 96.94 64 MET B C 1
ATOM 1827 O O . MET B 1 64 ? -5.414 23.719 6.5 1 96.94 64 MET B O 1
ATOM 1831 N N . ARG B 1 65 ? -4.02 22.328 5.449 1 95.38 65 ARG B N 1
ATOM 1832 C CA . ARG B 1 65 ? -4.809 22.266 4.223 1 95.38 65 ARG B CA 1
ATOM 1833 C C . ARG B 1 65 ? -5.098 20.812 3.834 1 95.38 65 ARG B C 1
ATOM 1835 O O . ARG B 1 65 ? -4.199 19.969 3.855 1 95.38 65 ARG B O 1
ATOM 1842 N N . VAL B 1 66 ? -6.336 20.609 3.521 1 96.81 66 VAL B N 1
ATOM 1843 C CA . VAL B 1 66 ? -6.773 19.266 3.152 1 96.81 66 VAL B CA 1
ATOM 1844 C C . VAL B 1 66 ? -7.418 19.297 1.768 1 96.81 66 VAL B C 1
ATOM 1846 O O . VAL B 1 66 ? -8.297 20.109 1.503 1 96.81 66 VAL B O 1
ATOM 1849 N N . ARG B 1 67 ? -6.953 18.438 0.904 1 96.12 67 ARG B N 1
ATOM 1850 C CA . ARG B 1 67 ? -7.566 18.266 -0.409 1 96.12 67 ARG B CA 1
ATOM 1851 C C . ARG B 1 67 ? -7.824 16.781 -0.703 1 96.12 67 ARG B C 1
ATOM 1853 O O . ARG B 1 67 ? -7.18 15.914 -0.128 1 96.12 67 ARG B O 1
ATOM 1860 N N . THR B 1 68 ? -8.734 16.578 -1.612 1 97.44 68 THR B N 1
ATOM 1861 C CA . THR B 1 68 ? -9.023 15.211 -2.035 1 97.44 68 THR B CA 1
ATOM 1862 C C . THR B 1 68 ? -8.477 14.961 -3.439 1 97.44 68 THR B C 1
ATOM 1864 O O . THR B 1 68 ? -8.328 15.891 -4.23 1 97.44 68 THR B O 1
ATOM 1867 N N . VAL B 1 69 ? -8.125 13.789 -3.688 1 97.69 69 VAL B N 1
ATOM 1868 C CA . VAL B 1 69 ? -7.621 13.352 -4.984 1 97.69 69 VAL B CA 1
ATOM 1869 C C . VAL B 1 69 ? -8.422 12.141 -5.469 1 97.69 69 VAL B C 1
ATOM 1871 O O . VAL B 1 69 ? -8.734 11.242 -4.688 1 97.69 69 VAL B O 1
ATOM 1874 N N . LYS B 1 70 ? -8.727 12.164 -6.742 1 97.38 70 LYS B N 1
ATOM 1875 C CA . LYS B 1 70 ? -9.375 11.039 -7.418 1 97.38 70 LYS B CA 1
ATOM 1876 C C . LYS B 1 70 ? -8.414 10.352 -8.383 1 97.38 70 LYS B C 1
ATOM 1878 O O . LYS B 1 70 ? -7.469 10.977 -8.875 1 97.38 70 LYS B O 1
ATOM 1883 N N . GLY B 1 71 ? -8.672 9.016 -8.602 1 97.38 71 GLY B N 1
ATOM 1884 C CA . GLY B 1 71 ? -7.996 8.367 -9.719 1 97.38 71 GLY B CA 1
ATOM 1885 C C . GLY B 1 71 ? -8.57 8.75 -11.07 1 97.38 71 GLY B C 1
ATOM 1886 O O . GLY B 1 71 ? -9.266 9.758 -11.188 1 97.38 71 GLY B O 1
ATOM 1887 N N . GLN B 1 72 ? -8.188 7.98 -12.047 1 96.62 72 GLN B N 1
ATOM 1888 C CA . GLN B 1 72 ? -8.586 8.25 -13.422 1 96.62 72 GLN B CA 1
ATOM 1889 C C . GLN B 1 72 ? -10.055 7.918 -13.648 1 96.62 72 GLN B C 1
ATOM 1891 O O . GLN B 1 72 ? -10.586 6.98 -13.047 1 96.62 72 GLN B O 1
ATOM 1896 N N . ASP B 1 73 ? -10.602 8.672 -14.578 1 96.31 73 ASP B N 1
ATOM 1897 C CA . ASP B 1 73 ? -11.977 8.383 -14.969 1 96.31 73 ASP B CA 1
ATOM 1898 C C . ASP B 1 73 ? -12.055 7.113 -15.812 1 96.31 73 ASP B C 1
ATOM 1900 O O . ASP B 1 73 ? -11.133 6.816 -16.578 1 96.31 73 ASP B O 1
ATOM 1904 N N . TYR B 1 74 ? -13.078 6.395 -15.547 1 94.19 74 TYR B N 1
ATOM 1905 C CA . TYR B 1 74 ? -13.406 5.254 -16.391 1 94.19 74 TYR B CA 1
ATOM 1906 C C . TYR B 1 74 ? -14.914 5.086 -16.531 1 94.19 74 TYR B C 1
ATOM 1908 O O . TYR B 1 74 ? -15.68 5.727 -15.812 1 94.19 74 TYR B O 1
ATOM 1916 N N . PHE B 1 75 ? -15.367 4.348 -17.594 1 92.75 75 PHE B N 1
ATOM 1917 C CA . PHE B 1 75 ? -16.781 4.191 -17.875 1 92.75 75 PHE B CA 1
ATOM 1918 C C . PHE B 1 75 ? -17.219 2.736 -17.719 1 92.75 75 PHE B C 1
ATOM 1920 O O . PHE B 1 75 ? -16.469 1.822 -18.094 1 92.75 75 PHE B O 1
ATOM 1927 N N . SER B 1 76 ? -18.375 2.67 -17.094 1 89.81 76 SER B N 1
ATOM 1928 C CA . SER B 1 76 ? -18.953 1.335 -17 1 89.81 76 SER B CA 1
ATOM 1929 C C . SER B 1 76 ? -19.547 0.904 -18.344 1 89.81 76 SER B C 1
ATOM 1931 O O . SER B 1 76 ? -19.562 1.68 -19.297 1 89.81 76 SER B O 1
ATOM 1933 N N . LYS B 1 77 ? -19.938 -0.401 -18.312 1 88.75 77 LYS B N 1
ATOM 1934 C CA . LYS B 1 77 ? -20.578 -0.933 -19.516 1 88.75 77 LYS B CA 1
ATOM 1935 C C . LYS B 1 77 ? -21.844 -0.156 -19.844 1 88.75 77 LYS B C 1
ATOM 1937 O O . LYS B 1 77 ? -22.188 0.014 -21.016 1 88.75 77 LYS B O 1
ATOM 1942 N N . SER B 1 78 ? -22.562 0.37 -18.828 1 93.38 78 SER B N 1
ATOM 1943 C CA . SER B 1 78 ? -23.797 1.115 -19 1 93.38 78 SER B CA 1
ATOM 1944 C C . SER B 1 78 ? -23.516 2.564 -19.391 1 93.38 78 SER B C 1
ATOM 1946 O O . SER B 1 78 ? -24.453 3.332 -19.641 1 93.38 78 SER B O 1
ATOM 1948 N N . GLY B 1 79 ? -22.25 2.99 -19.359 1 91.62 79 GLY B N 1
ATOM 1949 C CA . GLY B 1 79 ? -21.875 4.344 -19.75 1 91.62 79 GLY B CA 1
ATOM 1950 C C . GLY B 1 79 ? -21.719 5.281 -18.562 1 91.62 79 GLY B C 1
ATOM 1951 O O . GLY B 1 79 ? -21.375 6.449 -18.734 1 91.62 79 GLY B O 1
ATOM 1952 N N . ALA B 1 80 ? -21.984 4.746 -17.391 1 94 80 ALA B N 1
ATOM 1953 C CA . ALA B 1 80 ? -21.828 5.574 -16.203 1 94 80 ALA B CA 1
ATOM 1954 C C . ALA B 1 80 ? -20.359 5.898 -15.961 1 94 80 ALA B C 1
ATOM 1956 O O . ALA B 1 80 ? -19.484 5.039 -16.125 1 94 80 ALA B O 1
ATOM 1957 N N . LYS B 1 81 ? -20.109 7.109 -15.602 1 94.88 81 LYS B N 1
ATOM 1958 C CA . LYS B 1 81 ? -18.75 7.574 -15.352 1 94.88 81 LYS B CA 1
ATOM 1959 C C . LYS B 1 81 ? -18.328 7.309 -13.906 1 94.88 81 LYS B C 1
ATOM 1961 O O . LYS B 1 81 ? -19.078 7.609 -12.977 1 94.88 81 LYS B O 1
ATOM 1966 N N . PHE B 1 82 ? -17.141 6.688 -13.711 1 94.44 82 PHE B N 1
ATOM 1967 C CA . PHE B 1 82 ? -16.531 6.418 -12.414 1 94.44 82 PHE B CA 1
ATOM 1968 C C . PHE B 1 82 ? -15.078 6.887 -12.383 1 94.44 82 PHE B C 1
ATOM 1970 O O . PHE B 1 82 ? -14.508 7.227 -13.422 1 94.44 82 PHE B O 1
ATOM 1977 N N . HIS B 1 83 ? -14.57 7.039 -11.281 1 97.19 83 HIS B N 1
ATOM 1978 C CA . HIS B 1 83 ? -13.156 7.355 -11.172 1 97.19 83 HIS B CA 1
ATOM 1979 C C . HIS B 1 83 ? -12.43 6.344 -10.297 1 97.19 83 HIS B C 1
ATOM 1981 O O . HIS B 1 83 ? -13.039 5.719 -9.422 1 97.19 83 HIS B O 1
ATOM 1987 N N . GLY B 1 84 ? -11.203 6.238 -10.547 1 98.06 84 GLY B N 1
ATOM 1988 C CA . GLY B 1 84 ? -10.375 5.414 -9.688 1 98.06 84 GLY B CA 1
ATOM 1989 C C . GLY B 1 84 ? -10.094 6.055 -8.336 1 98.06 84 GLY B C 1
ATOM 1990 O O . GLY B 1 84 ? -10.555 7.16 -8.062 1 98.06 84 GLY B O 1
ATOM 1991 N N . LYS B 1 85 ? -9.398 5.312 -7.543 1 98.62 85 LYS B N 1
ATOM 1992 C CA . LYS B 1 85 ? -9.047 5.766 -6.203 1 98.62 85 LYS B CA 1
ATOM 1993 C C . LYS B 1 85 ? -7.59 6.234 -6.152 1 98.62 85 LYS B C 1
ATOM 1995 O O . LYS B 1 85 ? -6.793 5.898 -7.027 1 98.62 85 LYS B O 1
ATOM 2000 N N . MET B 1 86 ? -7.293 7.094 -5.25 1 98.56 86 MET B N 1
ATOM 2001 C CA . MET B 1 86 ? -5.914 7.402 -4.887 1 98.56 86 MET B CA 1
ATOM 2002 C C . MET B 1 86 ? -5.414 6.457 -3.797 1 98.56 86 MET B C 1
ATOM 2004 O O . MET B 1 86 ? -5.84 6.555 -2.645 1 98.56 86 MET B O 1
ATOM 2008 N N . GLU B 1 87 ? -4.445 5.559 -4.184 1 98.75 87 GLU B N 1
ATOM 2009 C CA . GLU B 1 87 ? -4.004 4.477 -3.309 1 98.75 87 GLU B CA 1
ATOM 2010 C C . GLU B 1 87 ? -2.576 4.707 -2.824 1 98.75 87 GLU B C 1
ATOM 2012 O O . GLU B 1 87 ? -1.971 3.822 -2.215 1 98.75 87 GLU B O 1
ATOM 2017 N N . GLN B 1 88 ? -2.02 5.832 -3.109 1 98.44 88 GLN B N 1
ATOM 2018 C CA . GLN B 1 88 ? -0.679 6.145 -2.625 1 98.44 88 GLN B CA 1
ATOM 2019 C C . GLN B 1 88 ? -0.697 6.48 -1.138 1 98.44 88 GLN B C 1
ATOM 2021 O O . GLN B 1 88 ? -1.71 6.949 -0.613 1 98.44 88 GLN B O 1
ATOM 2026 N N . LYS B 1 89 ? 0.413 6.184 -0.492 1 98.69 89 LYS B N 1
ATOM 2027 C CA . LYS B 1 89 ? 0.565 6.383 0.946 1 98.69 89 LYS B CA 1
ATOM 2028 C C . LYS B 1 89 ? 1.979 6.84 1.291 1 98.69 89 LYS B C 1
ATOM 2030 O O . LYS B 1 89 ? 2.928 6.055 1.219 1 98.69 89 LYS B O 1
ATOM 2035 N N . PHE B 1 90 ? 2.121 8.062 1.728 1 98.56 90 PHE B N 1
ATOM 2036 C CA . PHE B 1 90 ? 3.424 8.469 2.246 1 98.56 90 PHE B CA 1
ATOM 2037 C C . PHE B 1 90 ? 3.305 9.734 3.088 1 98.56 90 PHE B C 1
ATOM 2039 O O . PHE B 1 90 ? 2.314 10.461 2.986 1 98.56 90 PHE B O 1
ATOM 2046 N N . LEU B 1 91 ? 4.219 9.938 3.955 1 98.62 91 LEU B N 1
ATOM 2047 C CA . LEU B 1 91 ? 4.406 11.078 4.84 1 98.62 91 LEU B CA 1
ATOM 2048 C C . LEU B 1 91 ? 5.777 11.711 4.629 1 98.62 91 LEU B C 1
ATOM 2050 O O . LEU B 1 91 ? 6.805 11.039 4.766 1 98.62 91 LEU B O 1
ATOM 2054 N N . LEU B 1 92 ? 5.742 12.93 4.195 1 98.06 92 LEU B N 1
ATOM 2055 C CA . LEU B 1 92 ? 6.953 13.703 3.949 1 98.06 92 LEU B CA 1
ATOM 2056 C C . LEU B 1 92 ? 7.121 14.797 5 1 98.06 92 LEU B C 1
ATOM 2058 O O . LEU B 1 92 ? 6.199 15.586 5.234 1 98.06 92 LEU B O 1
ATOM 2062 N N . VAL B 1 93 ? 8.297 14.828 5.652 1 98.12 93 VAL B N 1
ATOM 2063 C CA . VAL B 1 93 ? 8.57 15.828 6.684 1 98.12 93 VAL B CA 1
ATOM 2064 C C . VAL B 1 93 ? 9.758 16.688 6.273 1 98.12 93 VAL B C 1
ATOM 2066 O O . VAL B 1 93 ? 10.859 16.172 6.051 1 98.12 93 VAL B O 1
ATOM 2069 N N . ASP B 1 94 ? 9.578 17.953 6.098 1 96.69 94 ASP B N 1
ATOM 2070 C CA . ASP B 1 94 ? 10.578 18.984 5.867 1 96.69 94 ASP B CA 1
ATOM 2071 C C . ASP B 1 94 ? 11.375 18.719 4.594 1 96.69 94 ASP B C 1
ATOM 2073 O O . ASP B 1 94 ? 12.539 19.109 4.492 1 96.69 94 ASP B O 1
ATOM 2077 N N . CYS B 1 95 ? 10.805 17.938 3.742 1 94 95 CYS B N 1
ATOM 2078 C CA .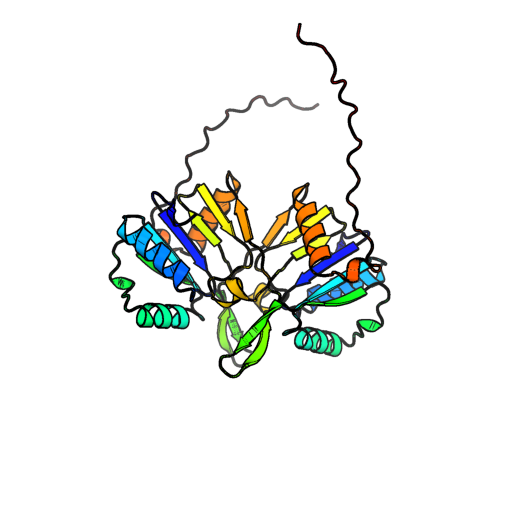 CYS B 1 95 ? 11.438 17.562 2.48 1 94 95 CYS B CA 1
ATOM 2079 C C . CYS B 1 95 ? 12.766 16.859 2.727 1 94 95 CYS B C 1
ATOM 2081 O O . CYS B 1 95 ? 13.68 16.938 1.903 1 94 95 CYS B O 1
ATOM 2083 N N . LYS B 1 96 ? 12.797 16.25 3.842 1 96.44 96 LYS B N 1
ATOM 2084 C CA . LYS B 1 96 ? 14.055 15.617 4.223 1 96.44 96 LYS B CA 1
ATOM 2085 C C . LYS B 1 96 ? 13.859 14.133 4.523 1 96.44 96 LYS B C 1
ATOM 2087 O O . LYS B 1 96 ? 14.781 13.336 4.359 1 96.44 96 LYS B O 1
ATOM 2092 N N . LYS B 1 97 ? 12.727 13.805 4.98 1 97.69 97 LYS B N 1
ATOM 2093 C CA . LYS B 1 97 ? 12.43 12.445 5.402 1 97.69 97 LYS B CA 1
ATOM 2094 C C . LYS B 1 97 ? 11.07 11.984 4.867 1 97.69 97 LYS B C 1
ATOM 2096 O O . LYS B 1 97 ? 10.109 12.75 4.875 1 97.69 97 LYS B O 1
ATOM 2101 N N . VAL B 1 98 ? 11.039 10.727 4.41 1 98.06 98 VAL B N 1
ATOM 2102 C CA . VAL B 1 98 ? 9.781 10.18 3.914 1 98.06 98 VAL B CA 1
ATOM 2103 C C . VAL B 1 98 ? 9.5 8.836 4.578 1 98.06 98 VAL B C 1
ATOM 2105 O O . VAL B 1 98 ? 10.406 8.008 4.734 1 98.06 98 VAL B O 1
ATOM 2108 N N . MET B 1 99 ? 8.297 8.688 5.031 1 98.12 99 MET B N 1
ATOM 2109 C CA . MET B 1 99 ? 7.75 7.391 5.414 1 98.12 99 MET B CA 1
ATOM 2110 C C . MET B 1 99 ? 6.742 6.895 4.383 1 98.12 99 MET B C 1
ATOM 2112 O O . MET B 1 99 ? 5.801 7.613 4.035 1 98.12 99 MET B O 1
ATOM 2116 N N . TYR B 1 100 ? 7.012 5.719 3.855 1 97.44 100 TYR B N 1
ATOM 2117 C CA . TYR B 1 100 ? 6.098 5.191 2.846 1 97.44 100 TYR B CA 1
ATOM 2118 C C . TYR B 1 100 ? 5.973 3.68 2.965 1 97.44 100 TYR B C 1
ATOM 2120 O O . TYR B 1 100 ? 6.762 3.035 3.658 1 97.44 100 TYR B O 1
ATOM 2128 N N . GLY B 1 101 ? 4.934 3.104 2.312 1 97.62 101 GLY B N 1
ATOM 2129 C CA . GLY B 1 101 ? 4.648 1.678 2.348 1 97.62 101 GLY B CA 1
ATOM 2130 C C . GLY B 1 101 ? 3.18 1.358 2.141 1 97.62 101 GLY B C 1
ATOM 2131 O O . GLY B 1 101 ? 2.502 2.016 1.349 1 97.62 101 GLY B O 1
ATOM 2132 N N . THR B 1 102 ? 2.771 0.274 2.873 1 98.69 102 THR B N 1
ATOM 2133 C CA . THR B 1 102 ? 1.4 -0.181 2.672 1 98.69 102 THR B CA 1
ATOM 2134 C C . THR B 1 102 ? 0.562 0.059 3.926 1 98.69 102 THR B C 1
ATOM 2136 O O . THR B 1 102 ? -0.512 -0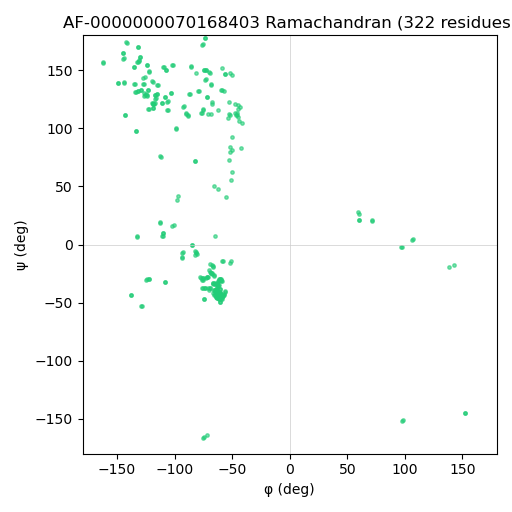.526 4.082 1 98.69 102 THR B O 1
ATOM 2139 N N . TYR B 1 103 ? 1.062 0.956 4.777 1 98.56 103 TYR B N 1
ATOM 2140 C CA . TYR B 1 103 ? 0.398 1.269 6.039 1 98.56 103 TYR B CA 1
ATOM 2141 C C . TYR B 1 103 ? -0.588 2.418 5.867 1 98.56 103 TYR B C 1
ATOM 2143 O O . TYR B 1 103 ? -0.185 3.559 5.629 1 98.56 103 TYR B O 1
ATOM 2151 N N . SER B 1 104 ? -1.893 2.154 5.984 1 98.88 104 SER B N 1
ATOM 2152 C CA . SER B 1 104 ? -2.9 3.209 5.996 1 98.88 104 SER B CA 1
ATOM 2153 C C . SER B 1 104 ? -3.092 3.777 7.398 1 98.88 104 SER B C 1
ATOM 2155 O O . SER B 1 104 ? -2.832 3.094 8.391 1 98.88 104 SER B O 1
ATOM 2157 N N . PHE B 1 105 ? -3.504 4.996 7.516 1 98.81 105 PHE B N 1
ATOM 2158 C CA . PHE B 1 105 ? -3.691 5.621 8.82 1 98.81 105 PHE B CA 1
ATOM 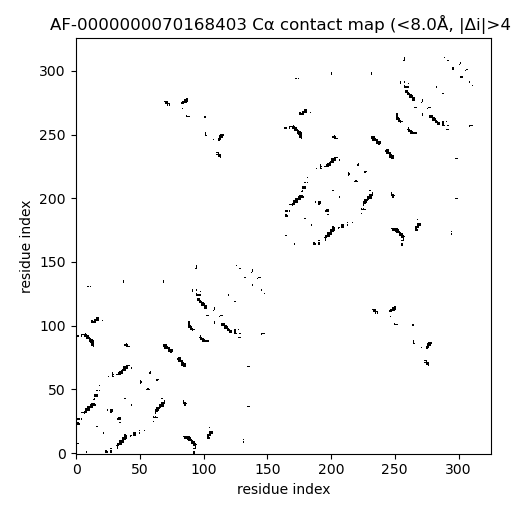2159 C C . PHE B 1 105 ? -5.039 5.23 9.414 1 98.81 105 PHE B C 1
ATOM 2161 O O . PHE B 1 105 ? -5.941 6.066 9.523 1 98.81 105 PHE B O 1
ATOM 2168 N N . MET B 1 106 ? -5.133 3.959 9.844 1 98.44 106 MET B N 1
ATOM 2169 C CA . MET B 1 106 ? -6.301 3.348 10.477 1 98.44 106 MET B CA 1
ATOM 2170 C C . MET B 1 106 ? -5.895 2.527 11.695 1 98.44 106 MET B C 1
ATOM 2172 O O . MET B 1 106 ? -4.797 1.967 11.734 1 98.44 106 MET B O 1
ATOM 2176 N N . TRP B 1 107 ? -6.836 2.438 12.586 1 96.75 107 TRP B N 1
ATOM 2177 C CA . TRP B 1 107 ? -6.594 1.703 13.82 1 96.75 107 TRP B CA 1
ATOM 2178 C C . TRP B 1 107 ? -6.152 0.273 13.531 1 96.75 107 TRP B C 1
ATOM 2180 O O . TRP B 1 107 ? -5.238 -0.245 14.172 1 96.75 107 TRP B O 1
ATOM 2190 N N . SER B 1 108 ? -6.676 -0.424 12.602 1 97.25 108 SER B N 1
ATOM 2191 C CA . SER B 1 108 ? -6.422 -1.837 12.344 1 97.25 108 SER B CA 1
ATOM 2192 C C . SER B 1 108 ? -4.992 -2.062 11.859 1 97.25 108 SER B C 1
ATOM 2194 O O . SER B 1 108 ? -4.453 -3.164 11.984 1 97.25 108 SER B O 1
ATOM 2196 N N . PHE B 1 109 ? -4.363 -1.04 11.266 1 98.12 109 PHE B N 1
ATOM 2197 C CA . PHE B 1 109 ? -2.986 -1.198 10.812 1 98.12 109 PHE B CA 1
ATOM 2198 C C . PHE B 1 109 ? -2.023 -1.154 11.992 1 98.12 109 PHE B C 1
ATOM 2200 O O . PHE B 1 109 ? -0.942 -1.743 11.945 1 98.12 109 PHE B O 1
ATOM 2207 N N . GLU B 1 110 ? -2.42 -0.465 12.984 1 96.06 110 GLU B N 1
ATOM 2208 C CA . GLU B 1 110 ? -1.622 -0.479 14.203 1 96.06 110 GLU B CA 1
ATOM 2209 C C . GLU B 1 110 ? -1.815 -1.781 14.977 1 96.06 110 GLU B C 1
ATOM 2211 O O . GLU B 1 110 ? -0.865 -2.312 15.555 1 96.06 110 GLU B O 1
ATOM 2216 N N . LYS B 1 111 ? -2.994 -2.357 14.852 1 95.81 111 LYS B N 1
ATOM 2217 C CA . LYS B 1 111 ? -3.354 -3.395 15.812 1 95.81 111 LYS B CA 1
ATOM 2218 C C . LYS B 1 111 ? -3.352 -4.773 15.164 1 95.81 111 LYS B C 1
ATOM 2220 O O . LYS B 1 111 ? -3.014 -5.77 15.805 1 95.81 111 LYS B O 1
ATOM 2225 N N . ALA B 1 112 ? -3.693 -4.824 13.883 1 97.5 112 ALA B N 1
ATOM 2226 C CA . ALA B 1 112 ? -4.062 -6.164 13.422 1 97.5 112 ALA B CA 1
ATOM 2227 C C . ALA B 1 112 ? -3.482 -6.453 12.047 1 97.5 112 ALA B C 1
ATOM 2229 O O . ALA B 1 112 ? -2.986 -7.555 11.789 1 97.5 112 ALA B O 1
ATOM 2230 N N . ASN B 1 113 ? -3.557 -5.484 11.117 1 98.25 113 ASN B N 1
ATOM 2231 C CA . ASN B 1 113 ? -3.141 -5.73 9.742 1 98.25 113 ASN B CA 1
ATOM 2232 C C . ASN B 1 113 ? -1.628 -5.902 9.633 1 98.25 113 ASN B C 1
ATOM 2234 O O . ASN B 1 113 ? -0.875 -5.32 10.414 1 98.25 113 ASN B O 1
ATOM 2238 N N . LEU B 1 114 ? -1.218 -6.727 8.711 1 97.88 114 LEU B N 1
ATOM 2239 C CA . LEU B 1 114 ? 0.194 -6.84 8.359 1 97.88 114 LEU B CA 1
ATOM 2240 C C . LEU B 1 114 ? 0.551 -5.898 7.219 1 97.88 114 LEU B C 1
ATOM 2242 O O . LEU B 1 114 ? -0.035 -5.977 6.137 1 97.88 114 LEU B O 1
ATOM 2246 N N . SER B 1 115 ? 1.461 -4.988 7.484 1 98.06 115 SER B N 1
ATOM 2247 C CA . SER B 1 115 ? 1.888 -3.992 6.508 1 98.06 115 SER B CA 1
ATOM 2248 C C . SER B 1 115 ? 3.387 -3.729 6.605 1 98.06 115 SER B C 1
ATOM 2250 O O . SER B 1 115 ? 4.078 -4.352 7.414 1 98.06 115 SER B O 1
ATOM 2252 N N . MET B 1 116 ? 3.777 -2.934 5.656 1 93.81 116 MET B N 1
ATOM 2253 C CA . MET B 1 116 ? 5.188 -2.549 5.656 1 93.81 116 MET B CA 1
ATOM 2254 C C . MET B 1 116 ? 5.336 -1.032 5.605 1 93.81 116 MET B C 1
ATOM 2256 O O . MET B 1 116 ? 4.551 -0.348 4.945 1 93.81 116 MET B O 1
ATOM 2260 N N . VAL B 1 117 ? 6.379 -0.599 6.348 1 95.81 117 VAL B N 1
ATOM 2261 C CA . VAL B 1 117 ? 6.715 0.821 6.352 1 95.81 117 VAL B CA 1
ATOM 2262 C C . VAL B 1 117 ? 8.219 0.997 6.16 1 95.81 117 VAL B C 1
ATOM 2264 O O . VAL B 1 117 ? 9.016 0.255 6.738 1 95.81 117 VAL B O 1
ATOM 2267 N N . GLN B 1 118 ? 8.57 1.853 5.27 1 93.69 118 GLN B N 1
ATOM 2268 C CA . GLN B 1 118 ? 9.969 2.225 5.07 1 93.69 118 GLN B CA 1
ATOM 2269 C C . GLN B 1 118 ? 10.18 3.717 5.316 1 93.69 118 GLN B C 1
ATOM 2271 O O . GLN B 1 118 ? 9.344 4.539 4.941 1 93.69 118 GLN B O 1
ATOM 2276 N N . ILE B 1 119 ? 11.297 4.035 5.953 1 96.25 119 ILE B N 1
ATOM 2277 C CA . ILE B 1 119 ? 11.703 5.426 6.145 1 96.25 119 ILE B CA 1
ATOM 2278 C C . ILE B 1 119 ? 13 5.695 5.387 1 96.25 119 ILE B C 1
ATOM 2280 O O . ILE B 1 119 ? 13.969 4.953 5.527 1 96.25 119 ILE B O 1
ATOM 2284 N N . ILE B 1 120 ? 12.961 6.734 4.633 1 95.12 120 ILE B N 1
ATOM 2285 C CA . ILE B 1 120 ? 14.156 7.027 3.848 1 95.12 120 ILE B CA 1
ATOM 2286 C C . ILE B 1 120 ? 14.523 8.5 3.994 1 95.12 120 ILE B C 1
ATOM 2288 O O . ILE B 1 120 ? 13.672 9.328 4.348 1 95.12 120 ILE B O 1
ATOM 2292 N N . THR B 1 121 ? 15.773 8.727 3.75 1 96.19 121 THR B N 1
ATOM 2293 C CA . THR B 1 121 ? 16.359 10.062 3.611 1 96.19 121 THR B CA 1
ATOM 2294 C C . THR B 1 121 ? 17.219 10.148 2.359 1 96.19 121 THR B C 1
ATOM 2296 O O . THR B 1 121 ? 17.359 9.164 1.628 1 96.19 121 THR B O 1
ATOM 2299 N N . GLY B 1 122 ? 17.641 11.32 2 1 93.75 122 GLY B N 1
ATOM 2300 C CA . GLY B 1 122 ? 18.531 11.469 0.87 1 93.75 122 GLY B CA 1
ATOM 2301 C C . GLY B 1 122 ? 17.828 11.852 -0.414 1 93.75 122 GLY B C 1
ATOM 2302 O O . GLY B 1 122 ? 16.734 12.438 -0.377 1 93.75 122 GLY B O 1
ATOM 2303 N N . GLN B 1 123 ? 18.406 11.469 -1.507 1 92.25 123 GLN B N 1
ATOM 2304 C CA . GLN B 1 123 ? 17.984 12.008 -2.799 1 92.25 123 GLN B CA 1
ATOM 2305 C C . GLN B 1 123 ? 16.625 11.453 -3.207 1 92.25 123 GLN B C 1
ATOM 2307 O O . GLN B 1 123 ? 15.844 12.141 -3.883 1 92.25 123 GLN B O 1
ATOM 2312 N N . LEU B 1 124 ? 16.312 10.289 -2.748 1 91.81 124 LEU B N 1
ATOM 2313 C CA . LEU B 1 124 ? 15.062 9.664 -3.152 1 91.81 124 LEU B CA 1
ATOM 2314 C C . LEU B 1 124 ? 13.867 10.438 -2.605 1 91.81 124 LEU B C 1
ATOM 2316 O O . LEU B 1 124 ? 12.758 10.336 -3.137 1 91.81 124 LEU B O 1
ATOM 2320 N N . VAL B 1 125 ? 14.078 11.227 -1.616 1 95.69 125 VAL B N 1
ATOM 2321 C CA . VAL B 1 125 ? 13.031 12.047 -1.014 1 95.69 125 VAL B CA 1
ATOM 2322 C C . VAL B 1 125 ? 12.477 13.023 -2.049 1 95.69 125 VAL B C 1
ATOM 2324 O O . VAL B 1 125 ? 11.273 13.32 -2.051 1 95.69 125 VAL B O 1
ATOM 2327 N N . GLU B 1 126 ? 13.297 13.422 -2.939 1 94.19 126 GLU B N 1
ATOM 2328 C CA . GLU B 1 126 ? 12.883 14.383 -3.961 1 94.19 126 GLU B CA 1
ATOM 2329 C C . GLU B 1 126 ? 11.789 13.805 -4.848 1 94.19 126 GLU B C 1
ATOM 2331 O O . GLU B 1 126 ? 10.906 14.531 -5.305 1 94.19 126 GLU B O 1
ATOM 2336 N N . SER B 1 127 ? 11.844 12.547 -5.074 1 93.81 127 SER B N 1
ATOM 2337 C CA . SER B 1 127 ? 10.828 11.906 -5.906 1 93.81 127 SER B CA 1
ATOM 2338 C C . SER B 1 127 ? 9.453 11.969 -5.25 1 93.81 127 SER B C 1
ATOM 2340 O O . SER B 1 127 ? 8.438 12.102 -5.93 1 93.81 127 SER B O 1
ATOM 2342 N N . PHE B 1 128 ? 9.406 11.891 -3.988 1 95.62 128 PHE B N 1
ATOM 2343 C CA . PHE B 1 128 ? 8.141 11.969 -3.27 1 95.62 128 PHE B CA 1
ATOM 2344 C C . PHE B 1 128 ? 7.629 13.406 -3.227 1 95.62 128 PHE B C 1
ATOM 2346 O O . PHE B 1 128 ? 6.422 13.648 -3.299 1 95.62 128 PHE B O 1
ATOM 2353 N N . ASP B 1 129 ? 8.531 14.273 -3.084 1 94.06 129 ASP B N 1
ATOM 2354 C CA . ASP B 1 129 ? 8.148 15.68 -3.168 1 94.06 129 ASP B CA 1
ATOM 2355 C C . ASP B 1 129 ? 7.504 15.992 -4.516 1 94.06 129 ASP B C 1
ATOM 2357 O O . ASP B 1 129 ? 6.445 16.625 -4.574 1 94.06 129 ASP B O 1
ATOM 2361 N N . GLU B 1 130 ? 8.133 15.492 -5.543 1 93.31 130 GLU B N 1
ATOM 2362 C CA . GLU B 1 130 ? 7.594 15.688 -6.887 1 93.31 130 GLU B CA 1
ATOM 2363 C C . GLU B 1 130 ? 6.234 15.008 -7.039 1 93.31 130 GLU B C 1
ATOM 2365 O O . GLU B 1 130 ? 5.32 15.57 -7.648 1 93.31 130 GLU B O 1
ATOM 2370 N N . GLU B 1 131 ? 6.148 13.867 -6.477 1 94 131 GLU B N 1
ATOM 2371 C CA . GLU B 1 131 ? 4.883 13.141 -6.551 1 94 131 GLU B CA 1
ATOM 2372 C C . GLU B 1 131 ? 3.771 13.906 -5.832 1 94 131 GLU B C 1
ATOM 2374 O O . GLU B 1 131 ? 2.65 14 -6.332 1 94 131 GLU B O 1
ATOM 2379 N N . PHE B 1 132 ? 4.066 14.453 -4.773 1 96 132 PHE B N 1
ATOM 2380 C CA . PHE B 1 132 ? 3.086 15.234 -4.031 1 96 132 PHE B CA 1
ATOM 2381 C C . PHE B 1 132 ? 2.584 16.406 -4.867 1 96 132 PHE B C 1
ATOM 2383 O O . PHE B 1 132 ? 1.379 16.656 -4.93 1 96 132 PHE B O 1
ATOM 2390 N N . ARG B 1 133 ? 3.504 16.984 -5.52 1 92.06 133 ARG B N 1
ATOM 2391 C CA . ARG B 1 133 ? 3.148 18.141 -6.336 1 92.06 133 ARG B CA 1
ATOM 2392 C C . ARG B 1 133 ? 2.305 17.734 -7.535 1 92.06 133 ARG B C 1
ATOM 2394 O O . ARG B 1 133 ? 1.39 18.453 -7.938 1 92.06 133 ARG B O 1
ATOM 2401 N N . THR B 1 134 ? 2.625 16.688 -8.039 1 92 134 THR B N 1
ATOM 2402 C CA . THR B 1 134 ? 1.879 16.188 -9.188 1 92 134 THR B CA 1
ATOM 2403 C C . THR B 1 134 ? 0.438 15.867 -8.797 1 92 134 THR B C 1
ATOM 2405 O O . THR B 1 134 ? -0.49 16.125 -9.562 1 92 134 THR B O 1
ATOM 2408 N N . LEU B 1 135 ? 0.237 15.305 -7.656 1 93.44 135 LEU B N 1
ATOM 2409 C CA . LEU B 1 135 ? -1.09 14.93 -7.18 1 93.44 135 LEU B CA 1
ATOM 2410 C C . LEU B 1 135 ? -1.901 16.172 -6.812 1 93.44 135 LEU B C 1
ATOM 2412 O O . LEU B 1 135 ? -3.133 16.125 -6.762 1 93.44 135 LEU B O 1
ATOM 2416 N N . ASN B 1 136 ? -1.181 17.078 -6.465 1 84.94 136 ASN B N 1
ATOM 2417 C CA . ASN B 1 136 ? -1.812 18.344 -6.098 1 84.94 136 ASN B CA 1
ATOM 2418 C C . ASN B 1 136 ? -1.492 19.438 -7.105 1 84.94 136 ASN B C 1
ATOM 2420 O O . ASN B 1 136 ? -0.699 20.344 -6.816 1 84.94 136 ASN B O 1
ATOM 2424 N N . PRO B 1 137 ? -2.129 19.375 -8.266 1 63.94 137 PRO B N 1
ATOM 2425 C CA . PRO B 1 137 ? -1.723 20.344 -9.289 1 63.94 137 PRO B CA 1
ATOM 2426 C C . PRO B 1 137 ? -1.953 21.781 -8.859 1 63.94 137 PRO B C 1
ATOM 2428 O O . PRO B 1 137 ? -1.242 22.688 -9.305 1 63.94 137 PRO B O 1
ATOM 2431 N N . SER B 1 138 ? -3.078 21.922 -8.266 1 55.91 138 SER B N 1
ATOM 2432 C CA . SER B 1 138 ? -3.268 23.312 -7.875 1 55.91 138 SER B CA 1
ATOM 2433 C C . SER B 1 138 ? -2.145 23.797 -6.957 1 55.91 138 SER B C 1
ATOM 2435 O O . SER B 1 138 ? -2.076 24.969 -6.613 1 55.91 138 SER B O 1
ATOM 2437 N N . ALA B 1 139 ? -1.37 22.828 -6.43 1 49.78 139 ALA B N 1
ATOM 2438 C CA . ALA B 1 139 ? -0.215 23.266 -5.652 1 49.78 139 ALA B CA 1
ATOM 2439 C C . ALA B 1 139 ? 0.628 24.266 -6.441 1 49.78 139 ALA B C 1
ATOM 2441 O O . ALA B 1 139 ? 1.464 24.969 -5.871 1 49.78 139 ALA B O 1
ATOM 2442 N N . LYS B 1 140 ? 0.476 24.391 -7.73 1 45.09 140 LYS B N 1
ATOM 2443 C CA . LYS B 1 140 ? 1.091 25.516 -8.414 1 45.09 140 LYS B CA 1
ATOM 2444 C C . LYS B 1 140 ? 0.586 26.844 -7.844 1 45.09 140 LYS B C 1
ATOM 2446 O O . LYS B 1 140 ? 1.278 27.859 -7.918 1 45.09 140 LYS B O 1
ATOM 2451 N N . ASP B 1 141 ? -0.617 26.719 -7.426 1 43.69 141 ASP B N 1
ATOM 2452 C CA . ASP B 1 141 ? -1.218 28.016 -7.094 1 43.69 141 ASP B CA 1
ATOM 2453 C C . ASP B 1 141 ? -1.126 28.281 -5.594 1 43.69 141 ASP B C 1
ATOM 2455 O O . ASP B 1 141 ? -1.88 29.109 -5.059 1 43.69 141 ASP B O 1
ATOM 2459 N N . GLY B 1 142 ? 0.061 27.891 -4.863 1 48.81 142 GLY B N 1
ATOM 2460 C CA . GLY B 1 142 ? 0.263 28.484 -3.553 1 48.81 142 GLY B CA 1
ATOM 2461 C C . GL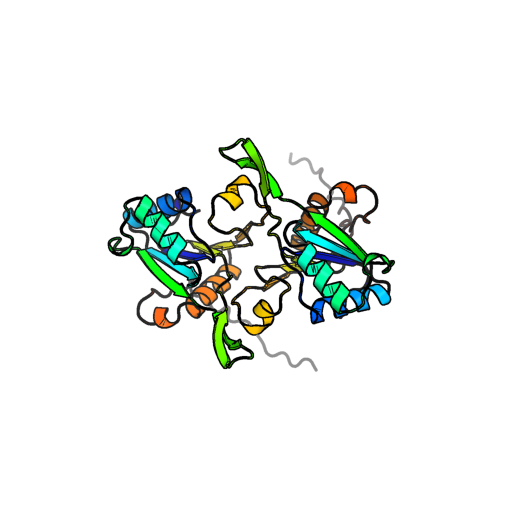Y B 1 142 ? 0.873 27.516 -2.551 1 48.81 142 GLY B C 1
ATOM 2462 O O . GLY B 1 142 ? 0.999 27.844 -1.368 1 48.81 142 GLY B O 1
ATOM 2463 N N . TRP B 1 143 ? 0.776 26.234 -2.902 1 56.16 143 TRP B N 1
ATOM 2464 C CA . TRP B 1 143 ? 1.446 25.391 -1.927 1 56.16 143 TRP B CA 1
ATOM 2465 C C . TRP B 1 143 ? 2.961 25.547 -2.006 1 56.16 143 TRP B C 1
ATOM 2467 O O . TRP B 1 143 ? 3.518 25.719 -3.094 1 56.16 143 TRP B O 1
ATOM 2477 N N . PRO B 1 144 ? 3.596 26.094 -1.058 1 49.81 144 PRO B N 1
ATOM 2478 C CA . PRO B 1 144 ? 5.027 26.391 -1.171 1 49.81 144 PRO B CA 1
ATOM 2479 C C . PRO B 1 144 ? 5.816 25.25 -1.801 1 49.81 144 PRO B C 1
ATOM 2481 O O . PRO B 1 144 ? 5.457 24.078 -1.636 1 49.81 144 PRO B O 1
ATOM 2484 N N . LYS B 1 145 ? 6.41 25.531 -2.904 1 50.66 145 LYS B N 1
ATOM 2485 C CA . LYS B 1 145 ? 7.422 24.609 -3.402 1 50.66 145 LYS B CA 1
ATOM 2486 C C . LYS B 1 145 ? 8.312 24.109 -2.27 1 50.66 145 LYS B C 1
ATOM 2488 O O . LYS B 1 145 ? 8.852 24.891 -1.494 1 50.66 145 LYS B O 1
ATOM 2493 N N . PHE B 1 146 ? 8.102 22.938 -1.888 1 51.12 146 PHE B N 1
ATOM 2494 C CA . PHE B 1 146 ? 9.07 22.375 -0.954 1 51.12 146 PHE B CA 1
ATOM 2495 C C . PHE B 1 146 ? 10.453 22.297 -1.589 1 51.12 146 PHE B C 1
ATOM 2497 O O . PHE B 1 146 ? 10.727 21.406 -2.395 1 51.12 146 PHE B O 1
ATOM 2504 N N . SER B 1 147 ? 11 23.312 -2.246 1 42.12 147 SER B N 1
ATOM 2505 C CA . SER B 1 147 ? 12.258 23.297 -2.984 1 42.12 147 SER B CA 1
ATOM 2506 C C . SER B 1 147 ? 13.359 22.625 -2.172 1 42.12 147 SER B C 1
ATOM 2508 O O . SER B 1 147 ? 13.602 23 -1.021 1 42.12 147 SER B O 1
ATOM 2510 N N . PRO B 1 148 ? 13.836 21.5 -2.588 1 40.38 148 PRO B N 1
ATOM 2511 C CA . PRO B 1 148 ? 15.102 21.047 -1.999 1 40.38 148 PRO B CA 1
ATOM 2512 C C . PRO B 1 148 ? 16.188 22.125 -2.027 1 40.38 148 PRO B C 1
ATOM 2514 O O . PRO B 1 148 ? 16.125 23.047 -2.855 1 40.38 148 PRO B O 1
ATOM 2517 N N . ALA B 1 149 ? 17.094 22.281 -1.103 1 34.66 149 ALA B N 1
ATOM 2518 C CA . ALA B 1 149 ? 18.297 23.078 -1.26 1 34.66 149 ALA B CA 1
ATOM 2519 C C . ALA B 1 149 ? 19 22.781 -2.582 1 34.66 149 ALA B C 1
ATOM 2521 O O . ALA B 1 149 ? 19.125 21.609 -2.969 1 34.66 149 ALA B O 1
ATOM 2522 N N . GLN B 1 150 ? 19.047 23.656 -3.51 1 34.28 150 GLN B N 1
ATOM 2523 C CA . GLN B 1 150 ? 19.797 23.547 -4.754 1 34.28 150 GLN B CA 1
ATOM 2524 C C . GLN B 1 150 ? 21.234 23.078 -4.496 1 34.28 150 GLN B C 1
ATOM 2526 O O . GLN B 1 150 ? 21.891 23.578 -3.582 1 34.28 150 GLN B O 1
ATOM 2531 N N . PRO B 1 151 ? 21.688 21.922 -4.887 1 34.31 151 PRO B N 1
ATOM 2532 C CA . PRO B 1 151 ? 23.125 21.688 -4.77 1 34.31 151 PRO B CA 1
ATOM 2533 C C . PRO B 1 151 ? 23.953 22.781 -5.441 1 34.31 151 PRO B C 1
ATOM 2535 O O . PRO B 1 151 ? 23.547 23.328 -6.465 1 34.31 151 PRO B O 1
ATOM 2538 N N . LYS B 1 152 ? 24.891 23.516 -4.758 1 32.66 152 LYS B N 1
ATOM 2539 C CA . LYS B 1 152 ? 25.875 24.406 -5.359 1 32.66 152 LYS B CA 1
ATOM 2540 C C . LYS B 1 152 ? 26.547 23.766 -6.57 1 32.66 152 LYS B C 1
ATOM 2542 O O . LYS B 1 152 ? 26.891 22.594 -6.535 1 32.66 152 LYS B O 1
ATOM 2547 N N . ALA B 1 153 ? 26.469 24.219 -7.832 1 30.23 153 ALA B N 1
ATOM 2548 C CA . ALA B 1 153 ? 27.047 23.922 -9.141 1 30.23 153 ALA B CA 1
ATOM 2549 C C . ALA B 1 153 ? 28.562 23.875 -9.062 1 30.23 153 ALA B C 1
ATOM 2551 O O . ALA B 1 153 ? 29.203 24.859 -8.688 1 30.23 153 ALA B O 1
ATOM 2552 N N . SER B 1 154 ? 29.234 22.781 -8.68 1 27.95 154 SER B N 1
ATOM 2553 C CA . SER B 1 154 ? 30.688 22.719 -8.859 1 27.95 154 SER B CA 1
ATOM 2554 C C . SER B 1 154 ? 31.078 23.016 -10.305 1 27.95 154 SER B C 1
ATOM 2556 O O . SER B 1 154 ? 30.422 22.531 -11.242 1 27.95 154 SER B O 1
ATOM 2558 N N . ARG B 1 155 ? 31.688 24.172 -10.641 1 24.09 155 ARG B N 1
ATOM 2559 C CA . ARG B 1 155 ? 32.281 24.734 -11.844 1 24.09 155 ARG B CA 1
ATOM 2560 C C . ARG B 1 155 ? 33.281 23.766 -12.469 1 24.09 155 ARG B C 1
ATOM 2562 O O . ARG B 1 155 ? 34.344 23.5 -11.906 1 24.09 155 ARG B O 1
ATOM 2569 N N . GLY B 1 156 ? 32.938 22.531 -12.797 1 22.86 156 GLY B N 1
ATOM 2570 C CA . GLY B 1 156 ? 33.906 21.703 -13.445 1 22.86 156 GLY B CA 1
ATOM 2571 C C . GLY B 1 156 ? 34.531 22.359 -14.68 1 22.86 156 GLY B C 1
ATOM 2572 O O . GLY B 1 156 ? 33.812 23 -15.453 1 22.86 156 GLY B O 1
ATOM 2573 N N . ALA B 1 157 ? 35.906 22.75 -14.648 1 24.59 157 ALA B N 1
ATOM 2574 C CA . ALA B 1 157 ? 36.938 23.156 -15.586 1 24.59 157 ALA B CA 1
ATOM 2575 C C . ALA B 1 157 ? 37.062 22.156 -16.734 1 24.59 157 ALA B C 1
ATOM 2577 O O . ALA B 1 157 ? 37.469 21.016 -16.531 1 24.59 157 ALA B O 1
ATOM 2578 N N . ASN B 1 158 ? 36.188 22.172 -17.766 1 20.86 158 ASN B N 1
ATOM 2579 C CA . ASN B 1 158 ? 36.094 21.266 -18.891 1 20.86 158 ASN B CA 1
ATOM 2580 C C . ASN B 1 158 ? 37.375 21.266 -19.734 1 20.86 158 ASN B C 1
ATOM 2582 O O . ASN B 1 158 ? 37.594 20.359 -20.531 1 20.86 158 ASN B O 1
ATOM 2586 N N . LYS B 1 159 ? 38.15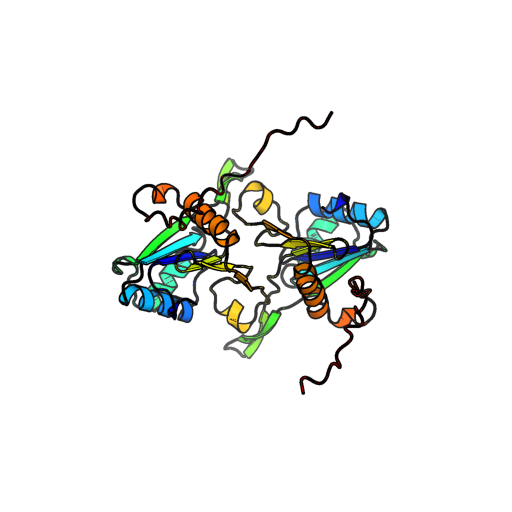6 22.328 -20.156 1 22.52 159 LYS B N 1
ATOM 2587 C CA . LYS B 1 159 ? 38.375 22.359 -21.609 1 22.52 159 LYS B CA 1
ATOM 2588 C C . LYS B 1 159 ? 39.5 21.422 -22.016 1 22.52 159 LYS B C 1
ATOM 2590 O O . LYS B 1 159 ? 39.906 21.391 -23.188 1 22.52 159 LYS B O 1
ATOM 2595 N N . ALA B 1 160 ? 40.344 20.766 -21.125 1 24.97 160 ALA B N 1
ATOM 2596 C CA . ALA B 1 160 ? 41.625 20.562 -21.766 1 24.97 160 ALA B CA 1
ATOM 2597 C C . ALA B 1 160 ? 41.531 19.578 -22.922 1 24.97 160 ALA B C 1
ATOM 2599 O O . ALA B 1 160 ? 40.812 18.578 -22.844 1 24.97 160 ALA B O 1
ATOM 2600 N N . SER B 1 161 ? 41.938 20.062 -24.297 1 24.31 161 SER B N 1
ATOM 2601 C CA . SER B 1 161 ? 42.062 19.641 -25.688 1 24.31 161 SER B CA 1
ATOM 2602 C C . SER B 1 161 ? 42.875 18.359 -25.812 1 24.31 161 SER B C 1
ATOM 2604 O O . SER B 1 161 ? 44.031 18.328 -25.391 1 24.31 161 SER B O 1
ATOM 2606 N N . LEU B 1 162 ? 42.406 17.156 -25.438 1 22.2 162 LEU B N 1
ATOM 2607 C CA . LEU B 1 162 ? 43.25 16.016 -25.766 1 22.2 162 LEU B CA 1
ATOM 2608 C C . LEU B 1 162 ? 43.656 16.047 -27.234 1 22.2 162 LEU B C 1
ATOM 2610 O O . LEU B 1 162 ? 42.812 15.945 -28.125 1 22.2 162 LEU B O 1
ATOM 2614 N N . GLN B 1 163 ? 44.719 16.859 -27.578 1 22.05 163 GLN B N 1
ATOM 2615 C CA . GLN B 1 163 ? 45.625 16.656 -28.719 1 22.05 163 GLN B CA 1
ATOM 2616 C C . GLN B 1 163 ? 46.219 15.258 -28.703 1 22.05 163 GLN B C 1
ATOM 2618 O O . GLN B 1 163 ? 46.562 14.734 -27.641 1 22.05 163 GLN B O 1
#

Organism: Crotalus adamanteus (NCBI:txid8729)

pLDDT: mean 86.73, std 22.98, range [20.86, 98.88]

Solvent-accessible surface area (backbone atoms only — not comparable to full-atom values): 18135 Å² total; per-residue (Å²): 112,73,85,70,49,76,51,34,39,40,35,36,32,35,42,55,56,28,62,71,62,49,51,51,52,51,51,37,24,74,72,65,21,36,32,39,38,40,30,10,49,92,40,40,64,56,30,50,53,45,35,50,75,70,71,46,59,64,89,72,38,88,35,45,48,78,47,67,33,68,24,34,72,46,67,46,96,89,62,50,79,45,60,25,48,30,45,36,37,35,40,35,36,57,80,47,35,32,39,35,39,40,59,52,43,37,65,51,50,78,67,19,31,36,57,40,78,46,77,46,60,62,75,67,36,54,57,54,54,51,48,52,44,64,70,34,59,65,36,79,75,69,48,74,76,80,69,68,81,76,77,83,81,78,83,77,86,83,79,81,73,87,124,112,74,86,71,48,77,52,33,38,39,35,36,34,36,43,55,57,27,62,69,61,50,52,51,52,50,50,36,24,73,73,65,21,36,34,41,38,41,30,10,49,91,40,41,64,56,31,52,53,46,36,50,75,69,72,46,60,64,90,72,39,89,37,45,46,78,48,68,32,68,24,34,73,46,68,45,97,89,62,51,80,46,60,25,48,29,45,37,36,36,38,34,35,59,80,46,36,33,39,35,40,40,60,51,42,36,64,52,51,78,67,19,31,36,57,40,78,47,76,48,59,61,76,67,37,55,57,52,54,51,47,51,45,65,72,32,57,66,38,76,76,68,49,75,76,79,68,68,83,74,76,84,81,79,79,76,87,71,76,83,75,87,122

Foldseek 3Di:
DLQPFDAEKEWEAAAAQAPVVVVSNLVVLVVPHAYEYEYKPVRVVNVVVNCVVVVHDQVPRPRYDYDYFWADWDADPVGDIDTHIRQFTWMDGLLFKMKGWNQGNDPCSVPPDDIDIDMDGDDVSVVVLVVSCVRVVCCVVPVDSSDDDDDDPDPDDDDPPPD/DLQPFDAEKEWEFAAAQAPVVVVSNLVVLVVPHAYEYEYKPVRVVNVVVNCVVVVHDQVPRPRYDYDYFWADWDADPVGDIDTHIRQFTWMDGLLFKMKGWNQGNDPCSVPPDDIDIDMDGDDVSVVVLVVSCVRVVCCVVDVPSSDDPDPDPPPPPPDDDPD

Nearest PDB structures (foldseek):
  5lzk-assembly1_A  TM=9.917E-01  e=8.101E-25  Homo sapiens
  5qhm-assembly1_A  TM=9.863E-01  e=1.350E-23  Homo sapiens
  4urj-assembly2_C  TM=9.448E-01  e=7.551E-17  Homo sapiens
  4urj-assembly1_B-2  TM=9.433E-01  e=8.581E-17  Homo sapiens
  4urj-assembly1_A  TM=9.470E-01  e=1.040E-16  Homo sapiens